Protein AF-A0A6N7L0U2-F1 (afdb_monomer)

Sequence (198 aa):
MSQTRFGVTSRALKFAALGGLLSTTFEAVHGLADQWCQLSRDAVLKGLHGTTRVRLDGTVATEADIADPHVRTVKAGTLGWLCAARHGLTYSGVQLTAGVAVTRALGYRLPARAWLAGTAITLVTHTVIDRRRPLTAVARCLGKGGYLETATVVRTPGEAPDHGGPGTALFELDQAAHRALGVLAAVVTAVVARRGDR

Organism: NCBI:txid212423

Secondary st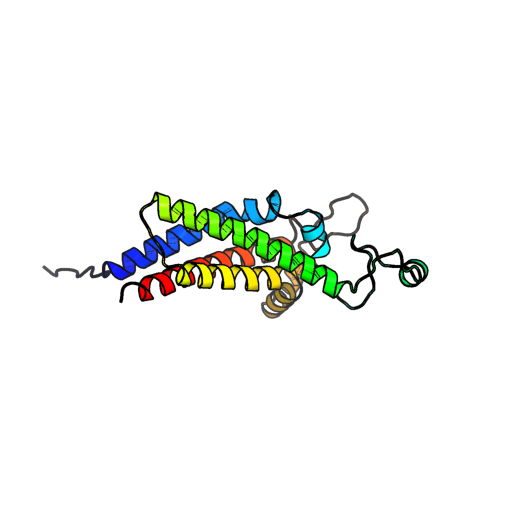ructure (DSSP, 8-state):
---------HHHHHHHHHHHHHHHHHHHHHHIIIIISS-HHHHHHTT--SS-EEETTSPBPPHHHHH-TTS-EEEHHHHHHHHHHHHHHHHHHHHHHHHHHHHHHTT----HHHHHHHHHHHHHHHHHHTTSHHHHHHHHHTT-HHHHHHS-B--STTSPPBSSSTTSHHHHHHHHHHHHHHHHHHHHHHHHHHTT--

Structure (mmCIF, N/CA/C/O backbone):
data_AF-A0A6N7L0U2-F1
#
_entry.id   AF-A0A6N7L0U2-F1
#
loop_
_atom_site.group_PDB
_atom_site.id
_atom_site.type_symbol
_atom_site.label_atom_id
_atom_site.label_alt_id
_atom_site.label_comp_id
_atom_site.label_asym_id
_atom_site.label_entity_id
_atom_site.label_seq_id
_atom_site.pdbx_PDB_ins_code
_atom_site.Cartn_x
_atom_site.Cartn_y
_atom_site.Cartn_z
_atom_site.occupancy
_atom_site.B_iso_or_equiv
_atom_site.auth_seq_id
_atom_site.auth_comp_id
_atom_site.auth_asym_id
_atom_site.auth_atom_id
_atom_site.pdbx_PDB_model_num
ATOM 1 N N . MET A 1 1 ? -51.053 0.659 17.441 1.00 40.34 1 MET A N 1
ATOM 2 C CA . MET A 1 1 ? -49.882 1.440 16.982 1.00 40.34 1 MET A CA 1
ATOM 3 C C . MET A 1 1 ? -48.639 0.602 17.220 1.00 40.34 1 MET A C 1
ATOM 5 O O . MET A 1 1 ? -48.310 0.319 18.364 1.00 40.34 1 MET A O 1
ATOM 9 N N . SER A 1 2 ? -48.051 0.095 16.137 1.00 42.09 2 SER A N 1
ATOM 10 C CA . SER A 1 2 ? -46.903 -0.815 16.155 1.00 42.09 2 SER A CA 1
ATOM 11 C C . SER A 1 2 ? -45.649 -0.048 16.575 1.00 42.09 2 SER A C 1
ATOM 13 O O . SER A 1 2 ? -45.252 0.894 15.895 1.00 42.09 2 SER A O 1
ATOM 15 N N . GLN A 1 3 ? -45.050 -0.411 17.712 1.00 43.66 3 GLN A N 1
ATOM 16 C CA . GLN A 1 3 ? -43.725 0.078 18.078 1.00 43.66 3 GLN A CA 1
ATOM 17 C C . GLN A 1 3 ? -42.694 -0.607 17.179 1.00 43.66 3 GLN A C 1
ATOM 19 O O . GLN A 1 3 ? -42.314 -1.758 17.400 1.00 43.66 3 GLN A O 1
ATOM 24 N N . THR A 1 4 ? -42.237 0.106 16.156 1.00 46.25 4 THR A N 1
ATOM 25 C CA . THR A 1 4 ? -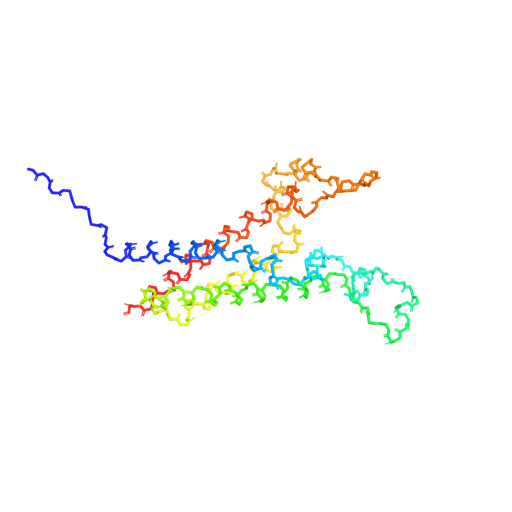41.117 -0.307 15.316 1.00 46.25 4 THR A CA 1
ATOM 26 C C . THR A 1 4 ? -39.861 -0.368 16.188 1.00 46.25 4 THR A C 1
ATOM 28 O O . THR A 1 4 ? -39.253 0.653 16.505 1.00 46.25 4 THR A O 1
ATOM 31 N N . ARG A 1 5 ? -39.479 -1.572 16.627 1.00 52.94 5 ARG A N 1
ATOM 32 C CA . ARG A 1 5 ? -38.210 -1.826 17.318 1.00 52.94 5 ARG A CA 1
ATOM 33 C C . ARG A 1 5 ? -37.050 -1.555 16.354 1.00 52.94 5 ARG A C 1
ATOM 35 O O . ARG A 1 5 ? -36.535 -2.479 15.732 1.00 52.94 5 ARG A O 1
ATOM 42 N N . PHE A 1 6 ? -36.577 -0.312 16.283 1.00 48.84 6 PHE A N 1
ATOM 43 C CA . PHE A 1 6 ? -35.233 0.004 15.788 1.00 48.84 6 PHE A CA 1
ATOM 44 C C . PHE A 1 6 ? -34.195 -0.412 16.838 1.00 48.84 6 PHE A C 1
ATOM 46 O O . PHE A 1 6 ? -33.482 0.393 17.427 1.00 48.84 6 PHE A O 1
ATOM 53 N N . GLY A 1 7 ? -34.129 -1.715 17.103 1.00 49.25 7 GLY A N 1
ATOM 54 C CA . GLY A 1 7 ? -33.123 -2.333 17.954 1.00 49.25 7 GLY A CA 1
ATOM 55 C C . GLY A 1 7 ? -31.809 -2.517 17.205 1.00 49.25 7 GLY A C 1
ATOM 56 O O . GLY A 1 7 ? -31.287 -3.629 17.162 1.00 49.25 7 GLY A O 1
ATOM 57 N N . VAL A 1 8 ? -31.250 -1.455 16.614 1.00 54.66 8 VAL A N 1
ATOM 58 C CA . VAL A 1 8 ? -29.820 -1.481 16.297 1.00 54.66 8 VAL A CA 1
ATOM 59 C C . VAL A 1 8 ? -29.116 -1.465 17.646 1.00 54.66 8 VAL A C 1
ATOM 61 O O . VAL A 1 8 ? -29.033 -0.437 18.313 1.00 54.66 8 VAL A O 1
ATOM 64 N N . THR A 1 9 ? -28.694 -2.642 18.108 1.00 67.38 9 THR A N 1
ATOM 65 C CA . THR A 1 9 ? -27.986 -2.778 19.385 1.00 67.38 9 THR A CA 1
ATOM 66 C C . THR A 1 9 ? -26.851 -1.753 19.440 1.00 67.38 9 THR A C 1
ATOM 68 O O . THR A 1 9 ? -26.098 -1.605 18.476 1.00 67.38 9 THR A O 1
ATOM 71 N N . SER A 1 10 ? -26.700 -1.045 20.563 1.00 76.69 10 SER A N 1
ATOM 72 C CA . SER A 1 10 ? -25.664 -0.012 20.760 1.00 76.69 10 SER A CA 1
ATOM 73 C C . SER A 1 10 ? -24.256 -0.469 20.339 1.00 76.69 10 SER A C 1
ATOM 75 O O . SER A 1 10 ? -23.419 0.333 19.938 1.00 76.69 10 SER A O 1
ATOM 77 N N . ARG A 1 11 ? -24.003 -1.783 20.366 1.00 78.06 11 ARG A N 1
ATOM 78 C CA . ARG A 1 11 ? -22.774 -2.437 19.904 1.00 78.06 11 ARG A CA 1
ATOM 79 C C . ARG A 1 11 ? -22.565 -2.383 18.386 1.00 78.06 11 ARG A C 1
ATOM 81 O O . ARG A 1 11 ? -21.425 -2.229 17.958 1.00 78.06 11 ARG A O 1
ATOM 88 N N . ALA A 1 12 ? -23.614 -2.541 17.581 1.00 83.31 12 ALA A N 1
ATOM 89 C CA . ALA A 1 12 ? -23.523 -2.444 16.123 1.00 83.31 12 ALA A CA 1
ATOM 90 C C . ALA A 1 12 ? -23.265 -0.996 15.681 1.00 83.31 12 ALA A C 1
ATOM 92 O O . ALA A 1 12 ? -22.408 -0.770 14.832 1.00 83.31 12 ALA A O 1
ATOM 93 N N . LEU A 1 13 ? -23.910 -0.021 16.334 1.00 85.62 13 LEU A N 1
ATOM 94 C CA . LEU A 1 13 ? -23.639 1.405 16.108 1.00 85.62 13 LEU A CA 1
ATOM 95 C C . LEU A 1 13 ? -22.199 1.776 16.476 1.00 85.62 13 LEU A C 1
ATOM 97 O O . LEU A 1 13 ? -21.502 2.373 15.664 1.00 85.62 13 LEU A O 1
ATOM 101 N N . LYS A 1 14 ? -21.713 1.361 17.655 1.00 84.38 14 LYS A N 1
ATOM 102 C CA . LYS A 1 14 ? -20.315 1.588 18.070 1.00 84.38 14 LYS A CA 1
ATOM 103 C C . LYS A 1 14 ? -19.310 0.977 17.091 1.00 84.38 14 LYS A C 1
ATOM 105 O O . LYS A 1 14 ? -18.288 1.587 16.800 1.00 84.38 14 LYS A O 1
ATOM 110 N N . PHE A 1 15 ? -19.605 -0.215 16.570 1.00 88.25 15 PHE A N 1
ATOM 111 C CA . PHE A 1 15 ? -18.780 -0.860 15.552 1.00 88.25 15 PHE A CA 1
ATOM 112 C C . PHE A 1 15 ? -18.739 -0.067 14.248 1.00 88.25 15 PHE A C 1
ATOM 114 O O . PHE A 1 15 ? -17.653 0.205 13.750 1.00 88.25 15 PHE A O 1
ATOM 121 N N . ALA A 1 16 ? -19.906 0.298 13.714 1.00 91.38 16 ALA A N 1
ATOM 122 C CA . ALA A 1 16 ? -20.002 1.052 12.473 1.00 91.38 16 ALA A CA 1
ATOM 123 C C . ALA A 1 16 ? -19.321 2.423 12.603 1.00 91.38 16 ALA A C 1
ATOM 125 O O . ALA A 1 16 ? -18.575 2.815 11.713 1.00 91.38 16 ALA A O 1
ATOM 126 N N . ALA A 1 17 ? -19.499 3.104 13.740 1.00 92.88 17 ALA A N 1
ATOM 127 C CA . ALA A 1 17 ? -18.847 4.378 14.025 1.00 92.88 17 ALA A CA 1
ATOM 128 C C . ALA A 1 17 ? -17.318 4.245 14.071 1.00 92.88 17 ALA A C 1
ATOM 130 O O . ALA A 1 17 ? -16.620 5.007 13.409 1.00 92.88 17 ALA A O 1
ATOM 131 N N . LEU A 1 18 ? -16.787 3.256 14.798 1.00 94.88 18 LEU A N 1
ATOM 132 C CA . LEU A 1 18 ? -15.343 3.025 14.878 1.00 94.88 18 LEU A CA 1
ATOM 133 C C . LEU A 1 18 ? -14.750 2.591 13.529 1.00 94.88 18 LEU A C 1
ATOM 135 O O . LEU A 1 18 ? -13.714 3.104 13.120 1.00 94.88 18 LEU A O 1
ATOM 139 N N . GLY A 1 19 ? -15.398 1.649 12.841 1.00 96.31 19 GLY A N 1
ATOM 140 C CA . GLY A 1 19 ? -14.958 1.172 11.531 1.00 96.31 19 GLY A CA 1
ATOM 141 C C . GLY A 1 19 ? -14.981 2.282 10.481 1.00 96.31 19 GLY A C 1
ATOM 142 O O . GLY A 1 19 ? -14.017 2.427 9.732 1.00 96.31 19 GLY A O 1
ATOM 143 N N . GLY A 1 20 ? -16.033 3.106 10.475 1.00 97.19 20 GLY A N 1
ATOM 144 C CA . GLY A 1 20 ? -16.140 4.284 9.616 1.00 97.19 20 GLY A CA 1
ATOM 145 C C . GLY A 1 20 ? -15.065 5.324 9.929 1.00 97.19 20 GLY A C 1
ATOM 146 O O . GLY A 1 20 ? -14.360 5.754 9.024 1.00 97.19 20 GLY A O 1
ATOM 147 N N . LEU A 1 21 ? -14.863 5.654 11.209 1.00 97.62 21 LEU A N 1
ATOM 148 C CA . LEU A 1 21 ? -13.819 6.584 11.651 1.00 97.62 21 LEU A CA 1
ATOM 149 C C . LEU A 1 21 ? -12.424 6.149 11.184 1.00 97.62 21 LEU A C 1
ATOM 151 O O . LEU A 1 21 ? -11.675 6.954 10.630 1.00 97.62 21 LEU A O 1
ATOM 155 N N . LEU A 1 22 ? -12.077 4.879 11.408 1.00 98.25 22 LEU A N 1
ATOM 156 C CA . LEU A 1 22 ? -10.791 4.325 10.992 1.00 98.25 22 LEU A CA 1
ATOM 157 C C . LEU A 1 22 ? -10.655 4.320 9.466 1.00 98.25 22 LEU A C 1
ATOM 159 O O . LEU A 1 22 ? -9.625 4.752 8.963 1.00 98.25 22 LEU A O 1
ATOM 163 N N . SER A 1 23 ? -11.697 3.911 8.735 1.00 98.19 23 SER A N 1
ATOM 164 C CA . SER A 1 23 ? -11.675 3.879 7.264 1.00 98.19 23 SER A CA 1
ATOM 165 C C . SER A 1 23 ? -11.445 5.273 6.679 1.00 98.19 23 SER A C 1
ATOM 167 O O . SER A 1 23 ? -10.558 5.448 5.850 1.00 98.19 23 SER A O 1
ATOM 169 N N . THR A 1 24 ? -12.176 6.282 7.165 1.00 98.19 24 THR A N 1
ATOM 170 C CA . THR A 1 24 ? -12.005 7.676 6.731 1.00 98.19 24 THR A CA 1
ATOM 171 C C . THR A 1 24 ? -10.621 8.210 7.085 1.00 98.19 24 THR A C 1
ATOM 173 O O . THR A 1 24 ? -10.001 8.894 6.275 1.00 98.19 24 THR A O 1
ATOM 176 N N . THR A 1 25 ? -10.107 7.882 8.275 1.00 98.31 25 THR A N 1
ATOM 177 C CA . THR A 1 25 ? -8.755 8.291 8.684 1.00 98.31 25 THR A CA 1
ATOM 178 C C . THR A 1 25 ? -7.704 7.688 7.755 1.00 98.31 25 THR A C 1
ATOM 180 O O . THR A 1 25 ? -6.804 8.395 7.313 1.00 98.31 25 THR A O 1
ATOM 183 N N . PHE A 1 26 ? -7.820 6.396 7.442 1.00 98.00 26 PHE A N 1
ATOM 184 C CA . PHE A 1 26 ? -6.859 5.679 6.606 1.00 98.00 26 PHE A CA 1
ATOM 185 C C . PHE A 1 26 ? -6.888 6.167 5.156 1.00 98.00 26 PHE A C 1
ATOM 187 O O . PHE A 1 26 ? -5.823 6.368 4.580 1.00 98.00 26 PHE A O 1
ATOM 194 N N . GLU A 1 27 ? -8.074 6.438 4.605 1.00 96.75 27 GLU A N 1
ATOM 195 C CA . GLU A 1 27 ? -8.227 7.076 3.291 1.00 96.75 27 GLU A CA 1
ATOM 196 C C . GLU A 1 27 ? -7.561 8.459 3.266 1.00 96.75 27 GLU A C 1
ATOM 198 O O . GLU A 1 27 ? -6.770 8.758 2.373 1.00 96.75 27 GLU A O 1
ATOM 203 N N . ALA A 1 28 ? -7.824 9.295 4.275 1.00 97.25 28 ALA A N 1
ATOM 204 C CA . ALA A 1 28 ? -7.315 10.664 4.321 1.00 97.25 28 ALA A CA 1
ATOM 205 C C . ALA A 1 28 ? -5.780 10.736 4.388 1.00 97.25 28 ALA A C 1
ATOM 207 O O . ALA A 1 28 ? -5.179 11.635 3.801 1.00 97.25 28 ALA A O 1
ATOM 208 N N . VAL A 1 29 ? -5.132 9.792 5.081 1.00 97.69 29 VAL A N 1
ATOM 209 C CA . VAL A 1 29 ? -3.661 9.754 5.184 1.00 97.69 29 VAL A CA 1
ATOM 210 C C . VAL A 1 29 ? -2.988 8.939 4.085 1.00 97.69 29 VAL A C 1
ATOM 212 O O . VAL A 1 29 ? -1.761 8.947 4.005 1.00 97.69 29 VAL A O 1
ATOM 215 N N . HIS A 1 30 ? -3.754 8.267 3.222 1.00 96.62 30 HIS A N 1
ATOM 216 C CA . HIS A 1 30 ? -3.216 7.420 2.160 1.00 96.62 30 HIS A CA 1
ATOM 217 C C . HIS A 1 30 ? -2.251 8.193 1.255 1.00 96.62 30 HIS A C 1
ATOM 219 O O . HIS A 1 30 ? -1.105 7.789 1.081 1.00 96.62 30 HIS A O 1
ATOM 225 N N . GLY A 1 31 ? -2.686 9.337 0.715 1.00 93.94 31 GLY A N 1
ATOM 226 C CA . GLY A 1 31 ? -1.852 10.165 -0.164 1.00 93.94 31 GLY A CA 1
ATOM 227 C C . GLY A 1 31 ? -0.601 10.707 0.533 1.00 93.94 31 GLY A C 1
ATOM 228 O O . GLY A 1 31 ? 0.471 10.737 -0.063 1.00 93.94 31 GLY A O 1
ATOM 229 N N . LEU A 1 32 ? -0.705 11.070 1.816 1.00 95.69 32 LEU A N 1
ATOM 230 C CA . LEU A 1 32 ? 0.447 11.491 2.618 1.00 95.69 32 LEU A CA 1
ATOM 231 C C . LEU A 1 32 ? 1.473 10.352 2.740 1.00 95.69 32 LEU A C 1
ATOM 233 O O . LEU A 1 32 ? 2.660 10.550 2.489 1.00 95.69 32 LEU A O 1
ATOM 237 N N . ALA A 1 33 ? 1.020 9.149 3.084 1.00 95.31 33 ALA A N 1
ATOM 238 C CA . ALA A 1 33 ? 1.894 7.997 3.256 1.00 95.31 33 ALA A CA 1
ATOM 239 C C . ALA A 1 33 ? 2.561 7.560 1.936 1.00 95.31 33 ALA A C 1
ATOM 241 O O . ALA A 1 33 ? 3.777 7.356 1.904 1.00 95.31 33 ALA A O 1
ATOM 242 N N . ASP A 1 34 ? 1.784 7.471 0.853 1.00 92.88 34 ASP A N 1
ATOM 243 C CA . ASP A 1 34 ? 2.244 6.995 -0.458 1.00 92.88 34 ASP A CA 1
ATOM 244 C C . ASP A 1 34 ? 3.102 8.001 -1.217 1.00 92.88 34 ASP A C 1
ATOM 246 O O . ASP A 1 34 ? 4.017 7.609 -1.933 1.00 92.88 34 ASP A O 1
ATOM 250 N N . GLN A 1 35 ? 2.810 9.295 -1.102 1.00 91.69 35 GLN A N 1
ATOM 251 C CA . GLN A 1 35 ? 3.416 10.293 -1.989 1.00 91.69 35 GLN A CA 1
ATOM 252 C C . GLN A 1 35 ? 4.438 11.170 -1.272 1.00 91.69 35 GLN A C 1
ATOM 254 O O . GLN A 1 35 ? 5.429 11.560 -1.880 1.00 91.69 35 GLN A O 1
ATOM 259 N N . TRP A 1 36 ? 4.227 11.461 0.014 1.00 95.25 36 TRP A N 1
ATOM 260 C CA . TRP A 1 36 ? 5.112 12.346 0.776 1.00 95.25 36 TRP A CA 1
ATOM 261 C C . TRP A 1 36 ? 6.106 11.581 1.643 1.00 95.25 36 TRP A C 1
ATOM 263 O O . TRP A 1 36 ? 7.281 11.933 1.693 1.00 95.25 36 TRP A O 1
ATOM 273 N N . CYS A 1 37 ? 5.649 10.542 2.343 1.00 96.88 37 CYS A N 1
ATOM 274 C CA . CYS A 1 37 ? 6.514 9.769 3.236 1.00 96.88 37 CYS A CA 1
ATOM 275 C C . CYS A 1 37 ? 7.298 8.671 2.506 1.00 96.88 37 CYS A C 1
ATOM 277 O O . CYS A 1 37 ? 8.296 8.173 3.031 1.00 96.88 37 CYS A O 1
ATOM 279 N N . GLN A 1 38 ? 6.863 8.277 1.309 1.00 95.88 38 GLN A N 1
ATOM 280 C CA . GLN A 1 38 ? 7.585 7.316 0.492 1.00 95.88 38 GLN A CA 1
ATOM 281 C C . GLN A 1 38 ? 8.873 7.923 -0.071 1.00 95.88 38 GLN A C 1
ATOM 283 O O . GLN A 1 38 ? 8.882 8.993 -0.670 1.00 95.88 38 GLN A O 1
ATOM 288 N N . LEU A 1 39 ? 9.975 7.182 0.040 1.00 95.81 39 LEU A N 1
ATOM 289 C CA . LEU A 1 39 ? 11.224 7.561 -0.610 1.00 95.81 39 LEU A CA 1
ATOM 290 C C . LEU A 1 39 ? 11.137 7.328 -2.122 1.00 95.81 39 LEU A C 1
ATOM 292 O O . LEU A 1 39 ? 10.750 6.241 -2.558 1.00 95.81 39 LEU A O 1
ATOM 296 N N . SER A 1 40 ? 11.604 8.291 -2.922 1.00 94.62 40 SER A N 1
ATOM 297 C CA . SER A 1 40 ? 11.559 8.224 -4.393 1.00 94.62 40 SER A CA 1
ATOM 298 C C . SER A 1 40 ? 12.200 6.948 -4.943 1.00 94.62 40 SER A C 1
ATOM 300 O O . SER A 1 40 ? 11.663 6.306 -5.842 1.00 94.62 40 SER A O 1
ATOM 302 N N . ARG A 1 41 ? 13.312 6.513 -4.335 1.00 95.25 41 ARG A N 1
ATOM 303 C CA . ARG A 1 41 ? 13.969 5.244 -4.674 1.00 95.25 41 ARG A CA 1
ATOM 304 C C . ARG A 1 41 ? 13.042 4.040 -4.493 1.00 95.25 41 ARG A C 1
ATOM 306 O O . ARG A 1 41 ? 13.039 3.158 -5.342 1.00 95.25 41 ARG A O 1
ATOM 313 N N . ASP A 1 42 ? 12.252 3.981 -3.422 1.00 96.38 42 ASP A N 1
ATOM 314 C CA . ASP A 1 42 ? 11.321 2.861 -3.244 1.00 96.38 42 ASP A CA 1
ATOM 315 C C . ASP A 1 42 ? 10.200 2.911 -4.269 1.00 96.38 42 ASP A C 1
ATOM 317 O O . ASP A 1 42 ? 9.828 1.869 -4.795 1.00 96.38 42 ASP A O 1
ATOM 321 N N . ALA A 1 43 ? 9.688 4.102 -4.586 1.00 93.94 43 AL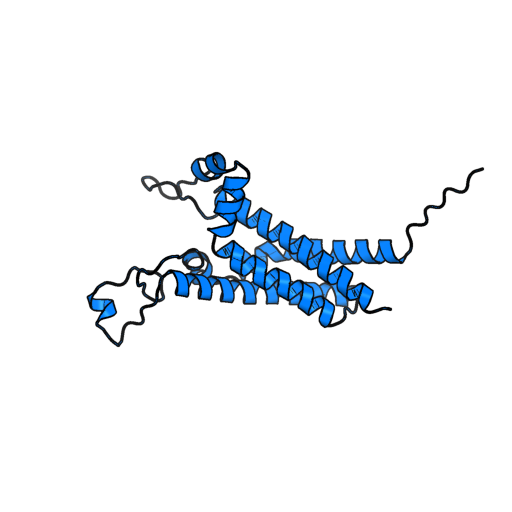A A N 1
ATOM 322 C CA . ALA A 1 43 ? 8.610 4.265 -5.561 1.00 93.94 43 ALA A CA 1
ATOM 323 C C . ALA A 1 43 ? 8.993 3.709 -6.939 1.00 93.94 43 ALA A C 1
ATOM 325 O O . ALA A 1 43 ? 8.194 3.014 -7.576 1.00 93.94 43 ALA A O 1
ATOM 326 N N . VAL A 1 44 ? 10.237 3.957 -7.355 1.00 92.75 44 VAL A N 1
ATOM 327 C CA . VAL A 1 44 ? 10.784 3.467 -8.624 1.00 92.75 44 VAL A CA 1
ATOM 328 C C . VAL A 1 44 ? 11.115 1.973 -8.549 1.00 92.75 44 VAL A C 1
ATOM 330 O O . VAL A 1 44 ? 10.747 1.208 -9.439 1.00 92.75 44 VAL A O 1
ATOM 333 N N . LEU A 1 45 ? 11.779 1.525 -7.478 1.00 96.12 45 LEU A N 1
ATOM 334 C CA . LEU A 1 45 ? 12.393 0.194 -7.437 1.00 96.12 45 LEU A CA 1
ATOM 335 C C . LEU A 1 45 ? 11.494 -0.909 -6.876 1.00 96.12 45 LEU A C 1
ATOM 337 O O . LEU A 1 45 ? 11.731 -2.082 -7.172 1.00 96.12 45 LEU A O 1
ATOM 341 N N . LYS A 1 46 ? 10.432 -0.580 -6.125 1.00 95.38 46 LYS A N 1
ATOM 342 C CA . LYS A 1 46 ? 9.504 -1.571 -5.544 1.00 95.38 46 LYS A CA 1
ATOM 343 C C . LYS A 1 46 ? 8.790 -2.432 -6.581 1.00 95.38 46 LYS A C 1
ATOM 345 O O . LYS A 1 46 ? 8.233 -3.459 -6.219 1.00 95.38 46 LYS A O 1
ATOM 350 N N . GLY A 1 47 ? 8.837 -2.060 -7.863 1.00 94.31 47 GLY A N 1
ATOM 351 C CA . GLY A 1 47 ? 8.318 -2.846 -8.983 1.00 94.31 47 GLY A CA 1
ATOM 352 C C . GLY A 1 47 ? 9.326 -3.798 -9.640 1.00 94.31 47 GLY A C 1
ATOM 353 O O . GLY A 1 47 ? 8.926 -4.547 -10.522 1.00 94.31 47 GLY A O 1
ATOM 354 N N . LEU A 1 48 ? 10.609 -3.804 -9.252 1.00 95.75 48 LEU A N 1
ATOM 355 C CA . LEU A 1 48 ? 11.638 -4.635 -9.899 1.00 95.75 48 LEU A CA 1
ATOM 356 C C . LEU A 1 48 ? 11.442 -6.130 -9.640 1.00 95.75 48 LEU A C 1
ATOM 358 O O . LEU A 1 48 ? 11.117 -6.529 -8.525 1.00 95.75 48 LEU A O 1
ATOM 362 N N . HIS A 1 49 ? 11.702 -6.980 -10.634 1.00 95.31 49 HIS A N 1
ATOM 363 C CA . HIS A 1 49 ? 11.533 -8.437 -10.547 1.00 95.31 49 HIS A CA 1
ATOM 364 C C . HIS A 1 49 ? 12.651 -9.198 -11.245 1.00 95.31 49 HIS A C 1
ATOM 366 O O . HIS A 1 49 ? 13.366 -8.650 -12.074 1.00 95.31 49 HIS A O 1
ATOM 372 N N . GLY A 1 50 ? 12.736 -10.498 -10.963 1.00 95.56 50 GLY A N 1
ATOM 373 C CA . GLY A 1 50 ? 13.647 -11.407 -11.651 1.00 95.56 50 GLY A CA 1
ATOM 374 C C . GLY A 1 50 ? 15.008 -11.540 -10.975 1.00 95.56 50 GLY A C 1
ATOM 375 O O . GLY A 1 50 ? 15.233 -11.068 -9.856 1.00 95.56 50 GLY A O 1
ATOM 376 N N . THR A 1 51 ? 15.895 -12.258 -11.654 1.00 97.06 51 THR A N 1
ATOM 377 C CA . THR A 1 51 ? 17.206 -12.675 -11.143 1.00 97.06 51 THR A CA 1
ATOM 378 C C . THR A 1 51 ? 18.362 -11.836 -11.673 1.00 97.06 51 THR A C 1
ATOM 380 O O . THR A 1 51 ? 19.471 -11.988 -11.161 1.00 97.06 51 THR A O 1
ATOM 383 N N . THR A 1 52 ? 18.112 -10.942 -12.637 1.00 97.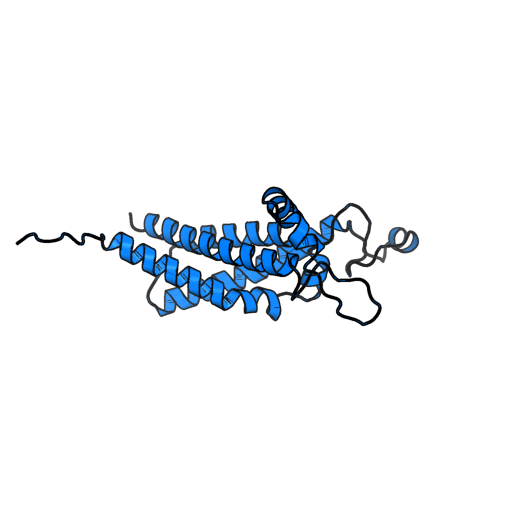12 52 THR A N 1
ATOM 384 C CA . THR A 1 52 ? 19.106 -10.007 -13.176 1.00 97.12 52 THR A CA 1
ATOM 385 C C . THR A 1 52 ? 19.762 -9.225 -12.048 1.00 97.12 52 THR A C 1
ATOM 387 O O . THR A 1 52 ? 19.081 -8.768 -11.122 1.00 97.12 52 THR A O 1
ATOM 390 N N . ARG A 1 53 ? 21.089 -9.097 -12.104 1.00 97.69 53 ARG A N 1
ATOM 391 C CA . ARG A 1 53 ? 21.831 -8.297 -11.135 1.00 97.69 53 ARG A CA 1
ATOM 392 C C . ARG A 1 53 ? 21.663 -6.820 -11.453 1.00 97.69 53 ARG A C 1
ATOM 394 O O . ARG A 1 53 ? 21.788 -6.402 -12.599 1.00 97.69 53 ARG A O 1
ATOM 401 N N . VAL A 1 54 ? 21.378 -6.051 -10.417 1.00 97.75 54 VAL A N 1
ATOM 402 C CA . VAL A 1 54 ? 21.266 -4.598 -10.463 1.00 97.75 54 VAL A CA 1
ATOM 403 C C . VAL A 1 54 ? 22.121 -3.993 -9.362 1.00 97.75 54 VAL A C 1
ATOM 405 O O . VAL A 1 54 ? 22.334 -4.615 -8.312 1.00 97.75 54 VAL A O 1
ATOM 408 N N . ARG A 1 55 ? 22.596 -2.773 -9.582 1.00 96.38 55 ARG A N 1
ATOM 409 C CA . ARG A 1 55 ? 23.164 -1.939 -8.523 1.00 96.38 55 ARG A CA 1
ATOM 410 C C . ARG A 1 55 ? 22.041 -1.475 -7.592 1.00 96.38 55 ARG A C 1
ATOM 412 O O . ARG A 1 55 ? 20.852 -1.667 -7.852 1.00 96.38 55 ARG A O 1
ATOM 419 N N . LEU A 1 56 ? 22.402 -0.875 -6.461 1.00 94.56 56 LEU A N 1
ATOM 420 C CA . LEU A 1 56 ? 21.419 -0.453 -5.457 1.00 94.56 56 LEU A CA 1
ATOM 421 C C . LEU A 1 56 ? 20.457 0.642 -5.949 1.00 94.56 56 LEU A C 1
ATOM 423 O O . LEU A 1 56 ? 19.366 0.772 -5.392 1.00 94.56 56 LEU A O 1
ATOM 427 N N . ASP A 1 57 ? 20.830 1.400 -6.974 1.00 94.50 57 ASP A N 1
ATOM 428 C CA . ASP A 1 57 ? 19.976 2.386 -7.643 1.00 94.50 57 ASP A CA 1
ATOM 429 C C . ASP A 1 57 ? 19.002 1.767 -8.666 1.00 94.50 57 ASP A C 1
ATOM 431 O O . ASP A 1 57 ? 18.145 2.476 -9.182 1.00 94.50 57 ASP A O 1
ATOM 435 N N . GLY A 1 58 ? 19.089 0.455 -8.919 1.00 94.69 58 GLY A N 1
ATOM 436 C CA . GLY A 1 58 ? 18.248 -0.268 -9.873 1.00 94.69 58 GLY A CA 1
ATOM 437 C C . GLY A 1 58 ? 18.817 -0.391 -11.284 1.00 94.69 58 GLY A C 1
ATOM 438 O O . GLY A 1 58 ? 18.213 -1.088 -12.098 1.00 94.69 58 GLY A O 1
ATOM 439 N N . THR A 1 59 ? 19.962 0.228 -11.578 1.00 96.19 59 THR A N 1
ATOM 440 C CA . THR A 1 59 ? 20.634 0.080 -12.876 1.00 96.19 59 THR A CA 1
ATOM 441 C C . THR A 1 59 ? 21.121 -1.355 -13.071 1.00 96.19 59 THR A C 1
ATOM 443 O O . THR A 1 59 ? 21.565 -2.005 -12.121 1.00 96.19 59 THR A O 1
ATOM 446 N N . VAL A 1 60 ? 21.008 -1.884 -14.294 1.00 97.06 60 VAL A N 1
ATOM 447 C CA . VAL A 1 60 ? 21.486 -3.237 -14.619 1.00 97.06 60 VAL A CA 1
ATOM 448 C C . VAL A 1 60 ? 22.999 -3.284 -14.435 1.00 97.06 60 VAL A C 1
ATOM 450 O O . VAL A 1 60 ? 23.714 -2.455 -14.987 1.00 97.06 60 VAL A O 1
ATOM 453 N N . ALA A 1 61 ? 23.471 -4.241 -13.637 1.00 96.00 61 ALA A N 1
ATOM 454 C CA . ALA A 1 61 ? 24.892 -4.413 -13.379 1.00 96.00 61 ALA A CA 1
ATOM 455 C C . ALA A 1 61 ? 25.574 -5.063 -14.589 1.00 96.00 61 ALA A C 1
ATOM 457 O O . ALA A 1 61 ? 25.080 -6.059 -15.124 1.00 96.00 61 ALA A O 1
ATOM 458 N N . THR A 1 62 ? 26.716 -4.515 -14.987 1.00 96.62 62 THR A N 1
ATOM 459 C CA . THR A 1 62 ? 27.597 -5.100 -16.001 1.00 96.62 62 THR A CA 1
ATOM 460 C C . THR A 1 62 ? 28.414 -6.259 -15.421 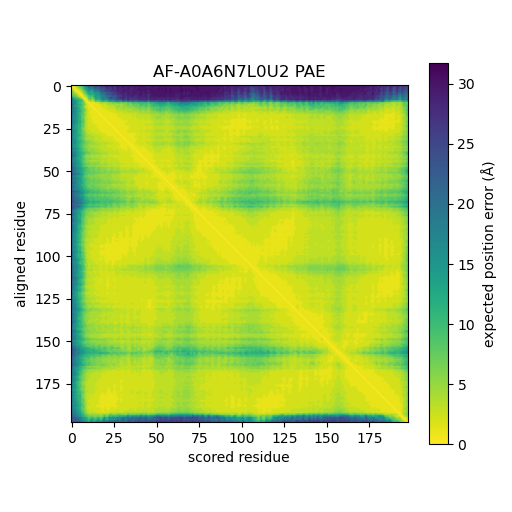1.00 96.62 62 THR A C 1
ATOM 462 O O . THR A 1 62 ? 28.457 -6.467 -14.208 1.00 96.62 62 THR A O 1
ATOM 465 N N . GLU A 1 63 ? 29.104 -7.019 -16.273 1.00 95.25 63 GLU A N 1
ATOM 466 C CA . GLU A 1 63 ? 30.035 -8.057 -15.806 1.00 95.25 63 GLU A CA 1
ATOM 467 C C . GLU A 1 63 ? 31.173 -7.471 -14.957 1.00 95.25 63 GLU A C 1
ATOM 469 O O . GLU A 1 63 ? 31.549 -8.064 -13.946 1.00 95.25 63 GLU A O 1
ATOM 474 N N . ALA A 1 64 ? 31.652 -6.271 -15.304 1.00 95.12 64 ALA A N 1
ATOM 475 C CA . ALA A 1 64 ? 32.651 -5.549 -14.523 1.00 95.12 64 ALA A CA 1
ATOM 476 C C . ALA A 1 64 ? 32.119 -5.166 -13.130 1.00 95.12 64 ALA A C 1
ATOM 478 O O . ALA A 1 64 ? 32.789 -5.427 -12.134 1.00 95.12 64 ALA A O 1
ATOM 479 N N . ASP A 1 65 ? 30.886 -4.650 -13.039 1.00 95.06 65 ASP A N 1
ATOM 480 C CA . ASP A 1 65 ? 30.238 -4.340 -11.750 1.00 95.06 65 ASP A CA 1
ATOM 481 C C . ASP A 1 65 ? 30.063 -5.583 -10.867 1.00 95.06 65 ASP A C 1
ATOM 483 O O . ASP A 1 65 ? 30.013 -5.493 -9.644 1.00 95.06 65 ASP A O 1
ATOM 487 N N . ILE A 1 66 ? 29.887 -6.753 -11.485 1.00 92.69 66 ILE A N 1
ATOM 488 C CA . ILE A 1 66 ? 29.721 -8.021 -10.773 1.00 92.69 66 ILE A CA 1
ATOM 489 C C . ILE A 1 66 ? 31.064 -8.545 -10.253 1.00 92.69 66 ILE A C 1
ATOM 491 O O . ILE A 1 66 ? 31.090 -9.170 -9.191 1.00 92.69 66 ILE A O 1
ATOM 495 N N . ALA A 1 67 ? 32.142 -8.327 -11.007 1.00 94.00 67 ALA A N 1
ATOM 496 C CA . ALA A 1 67 ? 33.489 -8.750 -10.648 1.00 94.00 67 ALA A CA 1
ATOM 497 C C . ALA A 1 67 ? 34.153 -7.825 -9.613 1.00 94.00 67 ALA A C 1
ATOM 499 O O . ALA A 1 67 ? 35.034 -8.276 -8.883 1.00 94.00 67 ALA A O 1
ATOM 500 N N . ASP A 1 68 ? 33.734 -6.559 -9.530 1.00 94.56 68 ASP A N 1
ATOM 501 C CA . ASP A 1 68 ? 34.277 -5.585 -8.582 1.00 94.56 68 ASP A CA 1
ATOM 502 C C . ASP A 1 68 ? 33.712 -5.792 -7.155 1.00 94.56 68 ASP A C 1
ATOM 504 O O . ASP A 1 68 ? 32.520 -5.559 -6.918 1.00 94.56 68 ASP A O 1
ATOM 508 N N . PRO A 1 69 ? 34.540 -6.174 -6.159 1.00 92.06 69 PRO A N 1
ATOM 509 C CA . PRO A 1 69 ? 34.085 -6.376 -4.781 1.00 92.06 69 PRO A CA 1
ATOM 510 C C . PRO A 1 69 ? 33.617 -5.085 -4.088 1.00 92.06 69 PRO A C 1
ATOM 512 O O . PRO A 1 69 ? 32.940 -5.154 -3.059 1.00 92.06 69 PRO A O 1
ATOM 515 N N . HIS A 1 70 ? 33.954 -3.910 -4.623 1.00 94.62 70 HIS A N 1
ATOM 516 C CA . HIS A 1 70 ? 33.533 -2.616 -4.091 1.00 94.62 70 HIS A CA 1
ATOM 517 C C . HIS A 1 70 ? 32.165 -2.169 -4.624 1.00 94.62 70 HIS A C 1
ATOM 519 O O . HIS A 1 70 ? 31.546 -1.266 -4.049 1.00 94.62 70 HIS A O 1
ATOM 525 N N . VAL A 1 71 ? 31.639 -2.818 -5.669 1.00 94.19 71 VAL A N 1
ATOM 526 C CA . VAL A 1 71 ? 30.326 -2.502 -6.238 1.00 94.19 71 VAL A CA 1
ATOM 527 C C . VAL A 1 71 ? 29.271 -3.461 -5.699 1.00 94.19 71 VAL A C 1
ATOM 529 O O . VAL A 1 71 ? 29.211 -4.650 -6.006 1.00 94.19 71 VAL A O 1
ATOM 532 N N . ARG A 1 72 ? 28.352 -2.927 -4.887 1.00 94.62 72 ARG A N 1
ATOM 533 C CA . ARG A 1 72 ? 27.268 -3.739 -4.331 1.00 94.62 72 ARG A CA 1
ATOM 534 C C . ARG A 1 72 ? 26.177 -3.988 -5.369 1.00 94.62 72 ARG A C 1
ATOM 536 O O . ARG A 1 72 ? 25.395 -3.091 -5.691 1.00 94.62 72 ARG A O 1
ATOM 543 N N . THR A 1 73 ? 26.071 -5.239 -5.805 1.00 96.19 73 THR A N 1
ATOM 544 C CA . THR A 1 73 ? 25.008 -5.719 -6.696 1.00 96.19 73 THR A CA 1
ATOM 545 C C . THR A 1 73 ? 24.074 -6.696 -5.980 1.00 96.19 73 THR A C 1
ATOM 547 O O . THR A 1 73 ? 24.460 -7.413 -5.056 1.00 96.19 73 THR A O 1
ATOM 550 N N . VAL A 1 74 ? 22.805 -6.710 -6.381 1.00 97.31 74 VAL A N 1
ATOM 551 C CA . VAL A 1 74 ? 21.759 -7.588 -5.833 1.00 97.31 74 VAL A CA 1
ATOM 552 C C . VAL A 1 74 ? 20.840 -8.065 -6.954 1.00 97.31 74 VAL A C 1
ATOM 554 O O . VAL A 1 74 ? 20.791 -7.462 -8.021 1.00 97.31 74 VAL A O 1
ATOM 557 N N . LYS A 1 75 ? 20.080 -9.144 -6.738 1.00 98.12 75 LYS A N 1
ATOM 558 C CA . LYS A 1 75 ? 19.025 -9.532 -7.689 1.00 98.12 75 LYS A CA 1
ATOM 559 C C . LYS A 1 75 ? 17.928 -8.463 -7.700 1.00 98.12 75 LYS A C 1
ATOM 561 O O . LYS A 1 75 ? 17.485 -8.036 -6.632 1.00 98.12 75 LYS A O 1
ATOM 566 N N . ALA A 1 76 ? 17.433 -8.106 -8.882 1.00 97.75 76 ALA A N 1
ATOM 567 C CA . ALA A 1 76 ? 16.365 -7.122 -9.066 1.00 97.75 76 ALA A CA 1
ATOM 568 C C . ALA A 1 76 ? 15.126 -7.431 -8.207 1.00 97.75 76 ALA A C 1
ATOM 570 O O . ALA A 1 76 ? 14.607 -6.555 -7.518 1.00 97.75 76 ALA A O 1
ATOM 571 N N . GLY A 1 77 ? 14.698 -8.698 -8.164 1.00 97.62 77 GLY A N 1
ATOM 572 C CA . GLY A 1 77 ? 13.581 -9.121 -7.319 1.00 97.62 77 GLY A CA 1
ATOM 573 C C . GLY A 1 77 ? 13.827 -8.925 -5.820 1.00 97.62 77 GLY A C 1
ATOM 574 O O . GLY A 1 77 ? 12.902 -8.542 -5.106 1.00 97.62 77 GLY A O 1
ATOM 575 N N . THR A 1 78 ? 15.057 -9.143 -5.342 1.00 97.94 78 THR A N 1
ATOM 576 C CA . THR A 1 78 ? 15.430 -8.916 -3.936 1.00 97.94 78 THR A CA 1
ATOM 577 C C . THR A 1 78 ? 15.374 -7.432 -3.596 1.00 97.94 78 THR A C 1
ATOM 579 O O . THR A 1 78 ? 14.778 -7.065 -2.587 1.00 97.94 78 THR A O 1
ATOM 582 N N . LEU A 1 79 ? 15.933 -6.575 -4.456 1.00 98.06 79 LEU A N 1
ATOM 583 C CA . LEU A 1 79 ? 15.867 -5.126 -4.271 1.00 98.06 79 LEU A CA 1
ATOM 584 C C . LEU A 1 79 ? 14.420 -4.627 -4.259 1.00 98.06 79 LEU A C 1
ATOM 586 O O . LEU A 1 79 ? 14.041 -3.874 -3.367 1.00 98.06 79 LEU A O 1
ATOM 590 N N . GLY A 1 80 ? 13.596 -5.113 -5.190 1.00 97.94 80 GLY A N 1
ATOM 591 C CA . GLY A 1 80 ? 12.185 -4.749 -5.258 1.00 97.94 80 GLY A CA 1
ATOM 592 C C . GLY A 1 80 ? 11.398 -5.125 -4.000 1.00 97.94 80 GLY A C 1
ATOM 593 O O . GLY A 1 80 ? 10.605 -4.320 -3.521 1.00 97.94 80 GLY A O 1
ATOM 594 N N . TRP A 1 81 ? 11.646 -6.302 -3.414 1.00 97.81 81 TRP A N 1
ATOM 595 C CA . TRP A 1 81 ? 11.029 -6.685 -2.138 1.00 97.81 81 TRP A CA 1
ATOM 596 C C . TRP A 1 81 ? 11.505 -5.833 -0.962 1.00 97.81 81 TRP A C 1
ATOM 598 O O . TRP A 1 81 ? 10.685 -5.455 -0.133 1.00 97.81 81 TRP A O 1
ATOM 608 N N . LEU A 1 82 ? 12.797 -5.500 -0.892 1.00 97.75 82 LEU A N 1
ATOM 609 C CA . LEU A 1 82 ? 13.321 -4.626 0.162 1.00 97.75 82 LEU A CA 1
ATOM 610 C C . LEU A 1 82 ? 12.699 -3.227 0.092 1.00 97.75 82 LEU A C 1
ATOM 612 O O . LEU A 1 82 ? 12.280 -2.692 1.115 1.00 97.75 82 LEU A O 1
ATOM 616 N N . CYS A 1 83 ? 12.594 -2.660 -1.112 1.00 98.00 83 CYS A N 1
ATOM 617 C CA . CYS A 1 83 ? 11.946 -1.371 -1.339 1.00 98.00 83 CYS A CA 1
ATOM 618 C C . CYS A 1 83 ? 10.453 -1.402 -0.987 1.00 98.00 83 CYS A C 1
ATOM 620 O O . CYS A 1 83 ? 9.976 -0.510 -0.287 1.00 98.00 83 CYS A O 1
ATOM 622 N N . ALA A 1 84 ? 9.727 -2.443 -1.411 1.00 98.00 84 ALA A N 1
ATOM 623 C CA . ALA A 1 84 ? 8.315 -2.616 -1.068 1.00 98.00 84 ALA A CA 1
ATOM 624 C C . ALA A 1 84 ? 8.108 -2.776 0.447 1.00 98.00 84 ALA A C 1
ATOM 626 O O . ALA A 1 84 ? 7.229 -2.139 1.012 1.00 98.00 84 ALA A O 1
ATOM 627 N N . ALA A 1 85 ? 8.943 -3.571 1.123 1.00 98.25 85 ALA A N 1
ATOM 628 C CA . ALA A 1 85 ? 8.841 -3.787 2.565 1.00 98.25 85 ALA A CA 1
ATOM 629 C C . ALA A 1 85 ? 9.163 -2.516 3.359 1.00 98.25 85 ALA A C 1
ATOM 631 O O . ALA A 1 85 ? 8.456 -2.189 4.310 1.00 98.25 85 ALA A O 1
ATOM 632 N N . ARG A 1 86 ? 10.201 -1.768 2.959 1.00 98.19 86 ARG A N 1
ATOM 633 C CA . ARG A 1 86 ? 10.531 -0.480 3.581 1.00 98.19 86 ARG A CA 1
ATOM 634 C C . ARG A 1 86 ? 9.372 0.501 3.450 1.00 98.19 86 ARG A C 1
ATOM 636 O O . ARG A 1 86 ? 8.982 1.109 4.442 1.00 98.19 86 ARG A O 1
ATOM 643 N N . HIS A 1 87 ? 8.796 0.607 2.257 1.00 97.69 87 HIS A N 1
ATOM 644 C CA . HIS A 1 87 ? 7.634 1.454 2.045 1.00 97.69 87 HIS A CA 1
ATOM 645 C C . HIS A 1 87 ? 6.417 0.976 2.847 1.00 97.69 87 HIS A C 1
ATOM 647 O O . HIS A 1 87 ? 5.817 1.782 3.550 1.00 97.69 87 HIS A O 1
ATOM 653 N N . GLY A 1 88 ? 6.105 -0.323 2.835 1.00 97.94 88 GLY A N 1
ATOM 654 C CA . GLY A 1 88 ? 5.012 -0.892 3.622 1.00 97.94 88 GLY A CA 1
ATOM 655 C C . GLY A 1 88 ? 5.157 -0.616 5.122 1.00 97.94 88 GLY A C 1
ATOM 656 O O . GLY A 1 88 ? 4.164 -0.317 5.788 1.00 97.94 88 GLY A O 1
ATOM 657 N N . LEU A 1 89 ? 6.386 -0.645 5.657 1.00 98.25 89 LEU A N 1
ATOM 658 C CA . LEU A 1 89 ? 6.682 -0.277 7.046 1.00 98.25 89 LEU A CA 1
ATOM 659 C C . LEU A 1 89 ? 6.418 1.208 7.310 1.00 98.25 89 LEU A C 1
ATOM 661 O O . LEU A 1 89 ? 5.722 1.537 8.271 1.00 98.25 89 LEU A O 1
ATOM 665 N N . THR A 1 90 ? 6.933 2.098 6.458 1.00 98.12 90 THR A N 1
ATOM 666 C CA . THR A 1 90 ? 6.694 3.544 6.576 1.00 98.12 90 THR A CA 1
ATOM 667 C C . THR A 1 90 ? 5.204 3.866 6.479 1.00 98.12 90 THR A C 1
ATOM 669 O O . THR A 1 90 ? 4.676 4.567 7.343 1.00 98.12 90 THR A O 1
ATOM 672 N N . TYR A 1 91 ? 4.509 3.301 5.491 1.00 98.06 91 TYR A N 1
ATOM 673 C CA . TYR A 1 91 ? 3.073 3.474 5.291 1.00 98.06 91 TYR A CA 1
ATOM 674 C C . TYR A 1 91 ? 2.283 3.030 6.524 1.00 98.06 91 TYR A C 1
ATOM 676 O O . TYR A 1 91 ? 1.487 3.788 7.082 1.00 98.06 91 TYR A O 1
ATOM 684 N N . SER A 1 92 ? 2.559 1.815 7.004 1.00 98.31 92 SER A N 1
ATOM 685 C CA . SER A 1 92 ? 1.891 1.248 8.176 1.00 98.31 92 SER A CA 1
ATOM 686 C C . SER A 1 92 ? 2.152 2.069 9.439 1.00 98.31 92 SER A C 1
ATOM 688 O O . SER A 1 92 ? 1.258 2.204 10.272 1.00 98.31 92 SER A O 1
ATOM 690 N N . GLY A 1 93 ? 3.345 2.659 9.573 1.00 98.38 93 GLY A N 1
ATOM 691 C CA . GLY A 1 93 ? 3.679 3.575 10.662 1.00 98.38 93 GLY A CA 1
ATOM 692 C C . GLY A 1 93 ? 2.856 4.865 10.628 1.00 98.38 93 GLY A C 1
ATOM 693 O O . GLY A 1 93 ? 2.305 5.262 11.659 1.00 98.38 93 GLY A O 1
ATOM 694 N N . VAL A 1 94 ? 2.715 5.489 9.453 1.00 98.44 94 VAL A N 1
ATOM 695 C CA . VAL A 1 94 ? 1.880 6.692 9.267 1.00 98.44 94 VAL A CA 1
ATOM 696 C C . VAL A 1 94 ? 0.417 6.379 9.578 1.00 98.44 94 VAL A C 1
ATOM 698 O O . VAL A 1 94 ? -0.200 7.066 10.395 1.00 98.44 94 VAL A O 1
ATOM 701 N N . GLN A 1 95 ? -0.121 5.303 8.998 1.00 98.31 95 GLN A N 1
ATOM 702 C CA . GLN A 1 95 ? -1.509 4.888 9.201 1.00 98.31 95 GLN A CA 1
ATOM 703 C C . GLN A 1 95 ? -1.806 4.565 10.675 1.00 98.31 95 GLN A C 1
ATOM 705 O O . GLN A 1 95 ? -2.803 5.043 11.222 1.00 98.31 95 GLN A O 1
ATOM 710 N N . LEU A 1 96 ? -0.933 3.796 11.338 1.00 98.56 96 LEU A N 1
ATOM 711 C CA . LEU A 1 96 ? -1.066 3.464 12.759 1.00 98.56 96 LEU A CA 1
ATOM 712 C C . LEU A 1 96 ? -1.040 4.724 13.628 1.00 98.56 96 LEU A C 1
ATOM 714 O O . LEU A 1 96 ? -1.895 4.886 14.497 1.00 98.56 96 LEU A O 1
ATOM 718 N N . THR A 1 97 ? -0.088 5.626 13.382 1.00 98.62 97 THR A N 1
ATOM 719 C CA . THR A 1 97 ? 0.051 6.867 14.155 1.00 98.62 97 THR A CA 1
ATOM 720 C C . THR A 1 97 ? -1.190 7.743 14.015 1.00 98.62 97 THR A C 1
ATOM 722 O O . THR A 1 97 ? -1.742 8.186 15.023 1.00 98.62 97 THR A O 1
ATOM 725 N N . ALA A 1 98 ? -1.681 7.935 12.787 1.00 98.50 98 ALA A N 1
ATOM 726 C CA . ALA A 1 98 ? -2.897 8.698 12.523 1.00 98.50 98 ALA A CA 1
ATOM 727 C C . ALA A 1 98 ? -4.129 8.060 13.179 1.00 98.50 98 ALA A C 1
ATOM 729 O O . ALA A 1 98 ? -4.890 8.741 13.868 1.00 98.50 98 ALA A O 1
ATOM 730 N N . GLY A 1 99 ? -4.293 6.741 13.036 1.00 98.31 99 GLY A N 1
ATOM 731 C CA . GLY A 1 99 ? -5.378 5.996 13.668 1.00 98.31 99 GLY A CA 1
ATOM 732 C C . GLY A 1 99 ? -5.368 6.143 15.190 1.00 98.31 99 GLY A C 1
ATOM 733 O O . GLY A 1 99 ? -6.400 6.455 15.789 1.00 98.31 99 GLY A O 1
ATOM 734 N N . VAL A 1 100 ? -4.209 5.961 15.830 1.00 98.50 100 VAL A N 1
ATOM 735 C CA . VAL A 1 100 ? -4.054 6.130 17.283 1.00 98.50 100 VAL A CA 1
ATOM 736 C C . VAL A 1 100 ? -4.377 7.563 17.698 1.00 98.50 100 VAL A C 1
ATOM 738 O O . VAL A 1 100 ? -5.135 7.748 18.647 1.00 98.50 100 VAL A O 1
ATOM 741 N N . ALA A 1 101 ? -3.853 8.567 16.993 1.00 98.50 101 ALA A N 1
ATOM 742 C CA . ALA A 1 101 ? -4.081 9.972 17.315 1.00 98.50 101 ALA A CA 1
ATOM 743 C C . ALA A 1 101 ? -5.568 10.349 17.232 1.00 98.50 101 ALA A C 1
ATOM 745 O O . ALA A 1 101 ? -6.125 10.859 18.205 1.00 98.50 101 ALA A O 1
ATOM 746 N N . VAL A 1 102 ? -6.233 10.033 16.116 1.00 98.31 102 VAL A N 1
ATOM 747 C CA . VAL A 1 102 ? -7.652 10.358 15.894 1.00 98.31 102 VAL A CA 1
ATOM 748 C C . VAL A 1 102 ? -8.548 9.638 16.898 1.00 98.31 102 VAL A C 1
ATOM 750 O O . VAL A 1 102 ? -9.422 10.248 17.513 1.00 98.31 102 VAL A O 1
ATOM 753 N N . THR A 1 103 ? -8.321 8.342 17.116 1.00 96.88 103 THR A N 1
ATOM 754 C CA . THR A 1 103 ? -9.137 7.571 18.064 1.00 96.88 103 THR A CA 1
ATOM 755 C C . THR A 1 103 ? -8.950 8.066 19.496 1.00 96.88 103 THR A C 1
ATOM 757 O O . THR A 1 103 ? -9.944 8.246 20.198 1.00 96.88 103 THR A O 1
ATOM 760 N N . ARG A 1 104 ? -7.715 8.383 19.914 1.00 96.69 104 ARG A N 1
ATOM 761 C CA . ARG A 1 104 ? -7.428 8.968 21.234 1.00 96.69 104 ARG A CA 1
ATOM 762 C C . ARG A 1 104 ? -8.073 10.339 21.409 1.00 96.69 104 ARG A C 1
ATOM 764 O O . ARG A 1 104 ? -8.660 10.573 22.463 1.00 96.69 104 ARG A O 1
ATOM 771 N N . ALA A 1 105 ? -8.000 11.205 20.399 1.00 97.81 105 ALA A N 1
ATOM 772 C CA . ALA A 1 105 ? -8.615 12.533 20.427 1.00 97.81 105 ALA A CA 1
ATOM 773 C C . ALA A 1 105 ? -10.141 12.463 20.605 1.00 97.81 105 ALA A C 1
ATOM 775 O O . ALA A 1 105 ? -10.727 13.304 21.279 1.00 97.81 105 ALA A O 1
ATOM 776 N N . LEU A 1 106 ? -10.775 11.419 20.066 1.00 94.88 106 LEU A N 1
ATOM 777 C CA . LEU A 1 106 ? -12.216 11.172 20.179 1.00 94.88 106 LEU A CA 1
ATOM 778 C C . LEU A 1 106 ? -12.600 10.291 21.383 1.00 94.88 106 LEU A C 1
ATOM 780 O O . LEU A 1 106 ? -13.735 9.828 21.476 1.00 94.88 106 LEU A O 1
ATOM 784 N N . GLY A 1 107 ? -11.666 10.036 22.305 1.00 93.00 107 GLY A N 1
ATOM 785 C CA . GLY A 1 107 ? -11.921 9.293 23.543 1.00 93.00 107 GLY A CA 1
ATOM 786 C C . GLY A 1 107 ? -11.926 7.766 23.404 1.00 93.00 107 GLY A C 1
ATOM 787 O O . GLY A 1 107 ? -12.169 7.064 24.386 1.00 93.00 107 GLY A O 1
ATOM 788 N N . TYR A 1 108 ? -11.610 7.219 22.229 1.00 92.12 108 TYR A N 1
ATOM 789 C CA . TYR A 1 108 ? -11.470 5.778 22.032 1.00 92.12 108 TYR A CA 1
ATOM 790 C C . TYR A 1 108 ? -10.079 5.297 22.462 1.00 92.12 108 TYR A C 1
ATOM 792 O O . TYR A 1 108 ? -9.041 5.810 22.038 1.00 92.12 108 TYR A O 1
ATOM 800 N N . ARG A 1 109 ? -10.042 4.244 23.286 1.00 93.88 109 ARG A N 1
ATOM 801 C CA . ARG A 1 109 ? -8.808 3.538 23.658 1.00 93.88 109 ARG A CA 1
ATOM 802 C C . ARG A 1 109 ? -8.885 2.098 23.181 1.00 93.88 109 ARG A C 1
ATOM 804 O O . ARG A 1 109 ? -9.502 1.251 23.812 1.00 93.88 109 ARG A O 1
ATOM 811 N N . LEU A 1 110 ? -8.255 1.844 22.044 1.00 94.69 110 LEU A N 1
ATOM 812 C CA . L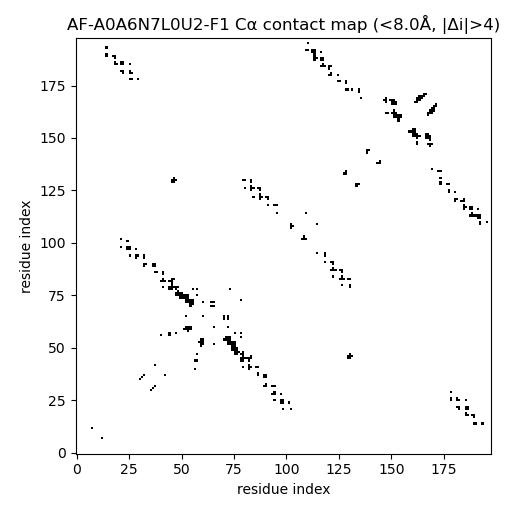EU A 1 110 ? -8.235 0.526 21.421 1.00 94.69 110 LEU A CA 1
ATOM 813 C C . LEU A 1 110 ? -7.135 -0.350 22.042 1.00 94.69 110 LEU A C 1
ATOM 815 O O . LEU A 1 110 ? -6.046 0.162 22.327 1.00 94.69 110 LEU A O 1
ATOM 819 N N . PRO A 1 111 ? -7.384 -1.656 22.246 1.00 95.69 111 PRO A N 1
ATOM 820 C CA . PRO A 1 111 ? -6.377 -2.566 22.774 1.00 95.69 111 PRO A CA 1
ATOM 821 C C . PRO A 1 111 ? -5.254 -2.790 21.751 1.00 95.69 111 PRO A C 1
ATOM 823 O O . PRO A 1 111 ? -5.506 -2.836 20.547 1.00 95.69 111 PRO A O 1
ATOM 826 N N . ALA A 1 112 ? -4.021 -3.015 22.219 1.00 96.38 112 ALA A N 1
ATOM 827 C CA . ALA A 1 112 ? -2.847 -3.195 21.352 1.00 96.38 112 ALA A CA 1
ATOM 828 C C . ALA A 1 112 ? -3.037 -4.296 20.291 1.00 96.38 112 ALA A C 1
ATOM 830 O O . ALA A 1 112 ? -2.644 -4.124 19.142 1.00 96.38 112 ALA A O 1
ATOM 831 N N . ARG A 1 113 ? -3.729 -5.391 20.638 1.00 97.00 113 ARG A N 1
ATOM 832 C CA . ARG A 1 113 ? -4.057 -6.475 19.695 1.00 97.00 113 ARG A CA 1
ATOM 833 C C . ARG A 1 113 ? -4.888 -6.026 18.489 1.00 97.00 113 ARG A C 1
ATOM 835 O O . ARG A 1 113 ? -4.743 -6.602 17.418 1.00 97.00 113 ARG A O 1
ATOM 842 N N . ALA A 1 114 ? -5.752 -5.022 18.653 1.00 97.12 114 ALA A N 1
ATOM 843 C CA . ALA A 1 114 ? -6.555 -4.492 17.555 1.00 97.12 114 ALA A CA 1
ATOM 844 C C . ALA A 1 114 ? -5.675 -3.723 16.568 1.00 97.12 114 ALA A C 1
ATOM 846 O O . ALA A 1 114 ? -5.764 -3.961 15.367 1.00 97.12 114 ALA A O 1
ATOM 847 N N . TRP A 1 115 ? -4.780 -2.878 17.090 1.00 98.00 115 TRP A N 1
ATOM 848 C CA . TRP A 1 115 ? -3.792 -2.172 16.279 1.00 98.00 115 TRP A CA 1
ATOM 849 C C . TRP A 1 115 ? -2.876 -3.133 15.535 1.00 98.00 115 TRP A C 1
ATOM 851 O O . TRP A 1 115 ? -2.762 -3.031 14.323 1.00 98.00 115 TRP A O 1
ATOM 861 N N . LEU A 1 116 ? -2.302 -4.116 16.233 1.00 98.19 116 LEU A N 1
ATOM 862 C CA . LEU A 1 116 ? -1.428 -5.112 15.611 1.00 98.19 116 LEU A CA 1
ATOM 863 C C . LEU A 1 116 ? -2.127 -5.864 14.473 1.00 98.19 116 LEU A C 1
ATOM 865 O O . LEU A 1 116 ? -1.521 -6.061 13.426 1.00 98.19 116 LEU A O 1
ATOM 869 N N . ALA A 1 117 ? -3.395 -6.247 14.648 1.00 98.12 117 ALA A N 1
ATOM 870 C CA . ALA A 1 117 ? -4.151 -6.939 13.607 1.00 98.12 117 ALA A CA 1
ATOM 871 C C . ALA A 1 117 ? -4.359 -6.067 12.356 1.00 98.12 117 ALA A C 1
ATOM 873 O O . ALA A 1 117 ? -4.108 -6.529 11.245 1.00 98.12 117 ALA A O 1
ATOM 874 N N . GLY A 1 118 ? -4.780 -4.809 12.531 1.00 98.06 118 GLY A N 1
ATOM 875 C CA . GLY A 1 118 ? -4.945 -3.867 11.421 1.00 98.06 118 GLY A CA 1
ATOM 876 C C . GLY A 1 118 ? -3.630 -3.551 10.717 1.00 98.06 118 GLY A C 1
ATOM 877 O O . GLY A 1 118 ? -3.527 -3.706 9.504 1.00 98.06 118 GLY A O 1
ATOM 878 N N . THR A 1 119 ? -2.602 -3.183 11.486 1.00 98.38 119 THR A N 1
ATOM 879 C CA . THR A 1 119 ? -1.263 -2.871 10.972 1.00 98.38 119 THR A CA 1
ATOM 880 C C . THR A 1 119 ? -0.655 -4.056 10.227 1.00 98.38 119 THR A C 1
ATOM 882 O O . THR A 1 119 ? -0.040 -3.853 9.186 1.00 98.38 119 THR A O 1
ATOM 885 N N . ALA A 1 120 ? -0.835 -5.289 10.713 1.00 98.44 120 ALA A N 1
ATOM 886 C CA . ALA A 1 120 ? -0.327 -6.478 10.032 1.00 98.44 120 ALA A CA 1
ATOM 887 C C . ALA A 1 120 ? -0.999 -6.696 8.671 1.00 98.44 120 ALA A C 1
ATOM 889 O O . ALA A 1 120 ? -0.306 -7.010 7.705 1.00 98.44 120 ALA A O 1
ATOM 890 N N . ILE A 1 121 ? -2.322 -6.499 8.583 1.00 98.12 121 ILE A N 1
ATOM 891 C CA . ILE A 1 121 ? -3.044 -6.565 7.306 1.00 98.12 121 ILE A CA 1
ATOM 892 C C . ILE A 1 121 ? -2.473 -5.530 6.351 1.00 98.12 121 ILE A C 1
ATOM 894 O O . ILE A 1 121 ? -1.988 -5.918 5.293 1.00 98.12 121 ILE A O 1
ATOM 898 N N . THR A 1 122 ? -2.451 -4.257 6.756 1.00 97.50 122 THR A N 1
ATOM 899 C CA . THR A 1 122 ? -1.920 -3.165 5.937 1.00 97.50 122 THR A CA 1
ATOM 900 C C . THR A 1 122 ? -0.506 -3.474 5.465 1.00 97.50 122 THR A C 1
ATOM 902 O O . THR A 1 122 ? -0.264 -3.507 4.264 1.00 97.50 122 THR A O 1
ATOM 905 N N . LEU A 1 123 ? 0.417 -3.783 6.378 1.00 98.31 123 LEU A N 1
ATOM 906 C CA . LEU A 1 123 ? 1.817 -4.037 6.046 1.00 98.31 123 LEU A CA 1
ATOM 907 C C . LEU A 1 123 ? 1.963 -5.146 5.005 1.00 98.31 123 LEU A C 1
ATOM 909 O O . LEU A 1 123 ? 2.660 -4.965 4.006 1.00 98.31 123 LEU A O 1
ATOM 913 N N . VAL A 1 124 ? 1.314 -6.290 5.228 1.00 98.31 124 VAL A N 1
ATOM 914 C CA . VAL A 1 124 ? 1.429 -7.446 4.333 1.00 98.31 124 VAL A CA 1
ATOM 915 C C . VAL A 1 124 ? 0.814 -7.131 2.978 1.00 98.31 124 VAL A C 1
ATOM 917 O O . VAL A 1 124 ? 1.459 -7.340 1.951 1.00 98.31 124 VAL A O 1
ATOM 920 N N . THR A 1 125 ? -0.416 -6.620 2.952 1.00 97.44 125 THR A N 1
ATOM 921 C CA . THR A 1 125 ? -1.134 -6.427 1.693 1.00 97.44 125 THR 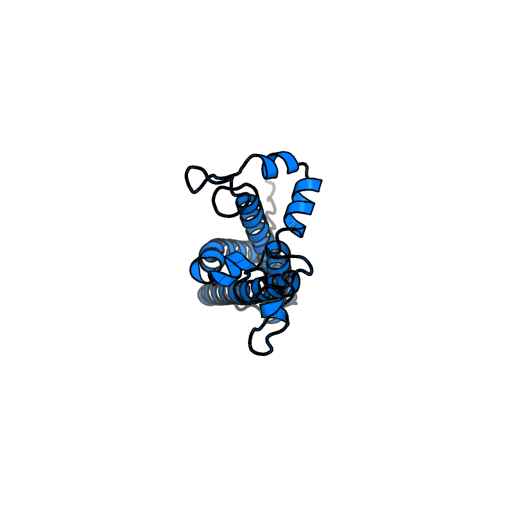A CA 1
ATOM 922 C C . THR A 1 125 ? -0.522 -5.308 0.860 1.00 97.44 125 THR A C 1
ATOM 924 O O . THR A 1 125 ? -0.363 -5.487 -0.344 1.00 97.44 125 THR A O 1
ATOM 927 N N . HIS A 1 126 ? -0.090 -4.214 1.494 1.00 96.12 126 HIS A N 1
ATOM 928 C CA . HIS A 1 126 ? 0.595 -3.099 0.829 1.00 96.12 126 HIS A CA 1
ATOM 929 C C . HIS A 1 126 ? 1.927 -3.560 0.238 1.00 96.12 126 HIS A C 1
ATOM 931 O O . HIS A 1 126 ? 2.177 -3.389 -0.950 1.00 96.12 126 HIS A O 1
ATOM 937 N N . THR A 1 127 ? 2.739 -4.281 1.025 1.00 97.69 127 THR A N 1
ATOM 938 C CA . THR A 1 127 ? 4.028 -4.818 0.553 1.00 97.69 127 THR A CA 1
ATOM 939 C C . THR A 1 127 ? 3.855 -5.759 -0.642 1.00 97.69 127 THR A C 1
ATOM 941 O O . THR A 1 127 ? 4.690 -5.756 -1.544 1.00 97.69 127 THR A O 1
ATOM 944 N N . VAL A 1 128 ? 2.796 -6.576 -0.670 1.00 97.38 128 VAL A N 1
ATOM 945 C CA . VAL A 1 128 ? 2.527 -7.513 -1.774 1.00 97.38 128 VAL A CA 1
ATOM 946 C C . VAL A 1 128 ? 2.018 -6.791 -3.022 1.00 97.38 128 VAL A C 1
ATOM 948 O O . VAL A 1 128 ? 2.497 -7.079 -4.121 1.00 97.38 128 VAL A O 1
ATOM 951 N N . ILE A 1 129 ? 1.060 -5.873 -2.883 1.00 96.06 129 ILE A N 1
ATOM 952 C CA . ILE A 1 129 ? 0.461 -5.172 -4.028 1.00 96.06 129 ILE A CA 1
ATOM 953 C C . ILE A 1 129 ? 1.459 -4.246 -4.699 1.00 96.06 129 ILE A C 1
ATOM 955 O O . ILE A 1 129 ? 1.533 -4.240 -5.926 1.00 96.06 129 ILE A O 1
ATOM 959 N N . ASP A 1 130 ? 2.325 -3.600 -3.925 1.00 95.75 130 ASP A N 1
ATOM 960 C CA . ASP A 1 130 ? 3.385 -2.738 -4.438 1.00 95.75 130 ASP A CA 1
ATOM 961 C C . ASP A 1 130 ? 4.387 -3.434 -5.357 1.00 95.75 130 ASP A C 1
ATOM 963 O O . ASP A 1 130 ? 5.100 -2.792 -6.135 1.00 95.75 130 ASP A O 1
ATOM 967 N N . ARG A 1 131 ? 4.420 -4.769 -5.325 1.00 96.19 131 ARG A N 1
ATOM 968 C CA . ARG A 1 131 ? 5.174 -5.570 -6.291 1.00 96.19 131 ARG A CA 1
ATOM 969 C C . ARG A 1 131 ? 4.530 -5.573 -7.674 1.00 96.19 131 ARG A C 1
ATOM 971 O O . ARG A 1 131 ? 5.145 -6.090 -8.603 1.00 96.19 131 ARG A O 1
ATOM 978 N N . ARG A 1 132 ? 3.336 -5.008 -7.850 1.00 93.88 132 ARG A N 1
ATOM 979 C CA . ARG A 1 132 ? 2.560 -4.826 -9.092 1.00 93.88 132 ARG A CA 1
ATOM 980 C C . ARG A 1 132 ? 2.100 -6.118 -9.767 1.00 93.88 132 ARG A C 1
ATOM 982 O O . ARG A 1 132 ? 0.935 -6.234 -10.118 1.00 93.88 132 ARG A O 1
ATOM 989 N N . ARG A 1 133 ? 2.964 -7.132 -9.898 1.00 94.50 133 ARG A N 1
ATOM 990 C CA . ARG A 1 133 ? 2.649 -8.429 -10.525 1.00 94.50 133 ARG A CA 1
ATOM 991 C C . ARG A 1 133 ? 1.406 -9.112 -9.941 1.00 94.50 133 ARG A C 1
ATOM 993 O O . ARG A 1 133 ? 0.581 -9.537 -10.748 1.00 94.50 133 ARG A O 1
ATOM 1000 N N . PRO A 1 134 ? 1.226 -9.219 -8.606 1.00 95.44 134 PRO A N 1
ATOM 1001 C CA . PRO A 1 134 ? 0.024 -9.840 -8.050 1.00 95.44 134 PRO A CA 1
ATOM 1002 C C . PRO A 1 134 ? -1.247 -9.088 -8.456 1.00 95.44 134 PRO A C 1
ATOM 1004 O O . PRO A 1 134 ? -2.205 -9.701 -8.921 1.00 95.44 134 PRO A O 1
ATOM 1007 N N . LEU A 1 135 ? -1.222 -7.755 -8.366 1.00 96.25 135 LEU A N 1
ATOM 1008 C CA . LEU A 1 135 ? -2.338 -6.897 -8.756 1.00 96.25 135 LEU A CA 1
ATOM 1009 C C . LEU A 1 135 ? -2.654 -7.022 -10.250 1.00 96.25 135 LEU A C 1
ATOM 1011 O O . LEU A 1 135 ? -3.807 -7.222 -10.619 1.00 96.25 135 LEU A O 1
ATOM 1015 N N . THR A 1 136 ? -1.639 -6.959 -11.114 1.00 96.44 136 THR A N 1
ATOM 1016 C CA . THR A 1 136 ? -1.801 -7.124 -12.563 1.00 96.44 136 THR A CA 1
ATOM 1017 C C . THR A 1 136 ? -2.388 -8.492 -12.911 1.00 96.44 136 THR A C 1
ATOM 1019 O O . THR A 1 136 ? -3.246 -8.577 -13.788 1.00 96.44 136 THR A O 1
ATOM 1022 N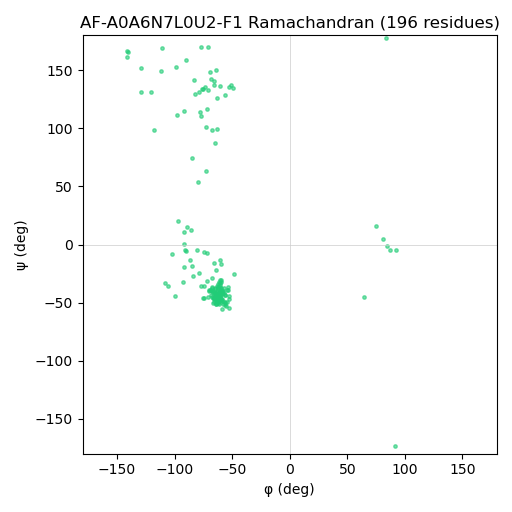 N . ALA A 1 137 ? -1.967 -9.560 -12.226 1.00 96.69 137 ALA A N 1
ATOM 1023 C CA . ALA A 1 137 ? -2.514 -10.898 -12.435 1.00 96.69 137 ALA A CA 1
ATOM 1024 C C . ALA A 1 137 ? -4.001 -10.961 -12.057 1.00 96.69 137 ALA A C 1
ATOM 1026 O O . ALA A 1 137 ? -4.815 -11.396 -12.869 1.00 96.69 137 ALA A O 1
ATOM 1027 N N . VAL A 1 138 ? -4.372 -10.449 -10.879 1.00 97.25 138 VAL A N 1
ATOM 1028 C CA . VAL A 1 138 ? -5.776 -10.372 -10.442 1.00 97.25 138 VAL A CA 1
ATOM 1029 C C . VAL A 1 138 ? -6.610 -9.538 -11.416 1.00 97.25 138 VAL A C 1
ATOM 1031 O O . VAL A 1 138 ? -7.667 -9.981 -11.854 1.00 97.25 138 VAL A O 1
ATOM 1034 N N . ALA A 1 139 ? -6.122 -8.366 -11.822 1.00 97.38 139 ALA A N 1
ATOM 1035 C CA . ALA A 1 139 ? -6.807 -7.502 -12.778 1.00 97.38 139 ALA A CA 1
ATOM 1036 C C . ALA A 1 139 ? -7.045 -8.207 -14.126 1.00 97.38 139 ALA A C 1
ATOM 1038 O O . ALA A 1 139 ? -8.142 -8.127 -14.677 1.00 97.38 139 ALA A O 1
ATOM 1039 N N . ARG A 1 140 ? -6.055 -8.951 -14.638 1.00 97.56 140 ARG A N 1
ATOM 1040 C CA . ARG A 1 140 ? -6.203 -9.758 -15.861 1.00 97.56 140 ARG A CA 1
ATOM 1041 C C . ARG A 1 140 ? -7.243 -10.867 -15.692 1.00 97.56 140 ARG A C 1
ATOM 1043 O O . ARG A 1 140 ? -8.091 -11.010 -16.567 1.00 97.56 140 ARG A O 1
ATOM 1050 N N . CYS A 1 141 ? -7.245 -11.578 -14.562 1.00 97.94 141 CYS A N 1
ATOM 1051 C CA . CYS A 1 141 ? -8.276 -12.576 -14.252 1.00 97.94 141 CYS A CA 1
ATOM 1052 C C . CYS A 1 141 ? -9.690 -11.971 -14.197 1.00 97.94 141 CYS A C 1
ATOM 1054 O O . CYS A 1 141 ? -10.655 -12.636 -14.554 1.00 97.94 141 CYS A O 1
ATOM 1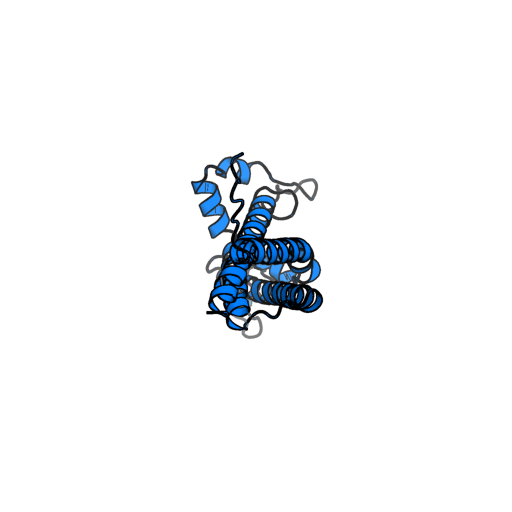056 N N . LEU A 1 142 ? -9.815 -10.702 -13.801 1.00 97.31 142 LEU A N 1
ATOM 1057 C CA . LEU A 1 142 ? -11.077 -9.951 -13.784 1.00 97.31 142 LEU A CA 1
ATOM 1058 C C . LEU A 1 142 ? -11.421 -9.290 -15.135 1.00 97.31 142 LEU A C 1
ATOM 1060 O O . LEU A 1 142 ? -12.287 -8.417 -15.194 1.00 97.31 142 LEU A O 1
ATOM 1064 N N . GLY A 1 143 ? -10.728 -9.651 -16.219 1.00 97.56 143 GLY A N 1
ATOM 1065 C CA . GLY A 1 143 ? -10.995 -9.125 -17.560 1.00 97.56 143 GLY A CA 1
ATOM 1066 C C . GLY A 1 143 ? -10.505 -7.692 -17.795 1.00 97.56 143 GLY A C 1
ATOM 1067 O O . GLY A 1 143 ? -10.901 -7.060 -18.770 1.00 97.56 143 GLY A O 1
ATOM 1068 N N . LYS A 1 144 ? -9.628 -7.151 -16.939 1.00 97.88 144 LYS A N 1
ATOM 1069 C CA . LYS A 1 144 ? -9.069 -5.789 -17.077 1.00 97.88 144 LYS A CA 1
ATOM 1070 C C . LYS A 1 144 ? -7.779 -5.727 -17.906 1.00 97.88 144 LYS A C 1
ATOM 1072 O O . LYS A 1 144 ? -7.093 -4.710 -17.878 1.00 97.88 144 LYS A O 1
ATOM 1077 N N . GLY A 1 145 ? -7.450 -6.782 -18.659 1.00 96.62 145 GLY A N 1
ATOM 1078 C CA . GLY A 1 145 ? -6.256 -6.836 -19.516 1.00 96.62 145 GLY A CA 1
ATOM 1079 C C . GLY A 1 145 ? -6.202 -5.695 -20.538 1.00 96.62 145 GLY A C 1
ATOM 1080 O O . GLY A 1 145 ? -5.249 -4.923 -20.531 1.00 96.62 145 GLY A O 1
ATOM 1081 N N . GLY A 1 146 ? -7.276 -5.506 -21.312 1.00 96.69 146 GLY A N 1
ATOM 1082 C CA . GLY A 1 146 ? -7.359 -4.412 -22.288 1.00 96.69 146 GLY A CA 1
ATOM 1083 C C . GLY A 1 146 ? -7.261 -3.020 -21.656 1.00 96.69 146 GLY A C 1
ATOM 1084 O O . GLY A 1 146 ? -6.635 -2.134 -22.225 1.00 96.69 146 GLY A O 1
ATOM 1085 N N . TYR A 1 147 ? -7.798 -2.825 -20.445 1.00 97.38 147 TYR A N 1
ATOM 1086 C CA . TYR A 1 147 ? -7.658 -1.560 -19.712 1.00 97.38 147 TYR A CA 1
ATOM 1087 C C . TYR A 1 147 ? -6.197 -1.274 -19.327 1.00 97.38 147 TYR A C 1
ATOM 1089 O O . TYR A 1 147 ? -5.710 -0.173 -19.563 1.00 97.38 147 TYR A O 1
ATOM 1097 N N . LEU A 1 148 ? -5.479 -2.276 -18.808 1.00 96.69 148 LEU A N 1
ATOM 1098 C CA . LEU A 1 148 ? -4.047 -2.180 -18.486 1.00 96.69 148 LEU A CA 1
ATOM 1099 C C . LEU A 1 148 ? -3.165 -1.891 -19.711 1.00 96.69 148 LEU A C 1
ATOM 1101 O O . LEU A 1 148 ? -2.120 -1.260 -19.577 1.00 96.69 148 LEU A O 1
ATOM 1105 N N . GLU A 1 149 ? -3.564 -2.385 -20.881 1.00 95.25 149 GLU A N 1
ATOM 1106 C CA . GLU A 1 149 ? -2.807 -2.252 -22.130 1.00 95.25 149 GLU A CA 1
ATOM 1107 C C . GLU A 1 149 ? -3.059 -0.916 -22.840 1.00 95.25 149 GLU A C 1
ATOM 1109 O O . GLU A 1 149 ? -2.176 -0.439 -23.545 1.00 95.25 149 GLU A O 1
ATOM 1114 N N . THR A 1 150 ? -4.226 -0.295 -22.638 1.00 95.19 150 THR A N 1
ATOM 1115 C CA . THR A 1 150 ? -4.642 0.902 -23.394 1.00 95.19 150 THR A CA 1
ATOM 1116 C C . THR A 1 150 ? -4.570 2.201 -22.601 1.00 95.19 150 THR A C 1
ATOM 1118 O O . THR A 1 150 ? -4.231 3.239 -23.165 1.00 95.19 150 THR A O 1
ATOM 1121 N N . ALA A 1 151 ? -4.866 2.183 -21.301 1.00 96.81 151 ALA A N 1
ATOM 1122 C CA . ALA A 1 151 ? -4.826 3.387 -20.475 1.00 96.81 151 ALA A CA 1
ATOM 1123 C C . ALA A 1 151 ? -3.395 3.646 -19.971 1.00 96.81 151 ALA A C 1
ATOM 1125 O O . ALA A 1 151 ? -3.052 3.396 -18.812 1.00 96.81 151 ALA A O 1
ATOM 1126 N N . THR A 1 152 ? -2.557 4.124 -20.889 1.00 96.62 152 THR A N 1
ATOM 1127 C CA . THR A 1 152 ? -1.145 4.495 -20.700 1.00 96.62 152 THR A CA 1
ATOM 1128 C C . THR A 1 152 ? -0.945 6.005 -20.819 1.00 96.62 152 THR A C 1
ATOM 1130 O O . THR A 1 152 ? -1.835 6.709 -21.291 1.00 96.62 152 THR A O 1
ATOM 1133 N N . VAL A 1 153 ? 0.234 6.512 -20.448 1.00 96.50 153 VAL A N 1
ATOM 1134 C CA . VAL A 1 153 ? 0.554 7.949 -20.532 1.00 96.50 153 VAL A CA 1
ATOM 1135 C C . VAL A 1 153 ? 1.883 8.162 -21.249 1.00 96.50 153 VAL A C 1
ATOM 1137 O O . VAL A 1 153 ? 2.877 7.556 -20.877 1.00 96.50 153 VAL A O 1
ATOM 1140 N N . VAL A 1 154 ? 1.932 9.065 -22.229 1.00 95.12 154 VAL A N 1
ATOM 1141 C CA . VAL A 1 154 ? 3.197 9.570 -22.791 1.00 95.12 154 VAL A CA 1
ATOM 1142 C C . VAL A 1 154 ? 3.581 10.830 -22.019 1.00 95.12 154 VAL A C 1
ATOM 1144 O O . VAL A 1 154 ? 2.844 11.815 -22.053 1.00 95.12 154 VAL A O 1
ATOM 1147 N N . ARG A 1 155 ? 4.696 10.791 -21.281 1.00 91.56 155 ARG A N 1
ATOM 1148 C CA . ARG A 1 155 ? 5.150 11.917 -20.440 1.00 91.56 155 ARG A CA 1
ATOM 1149 C C . ARG A 1 155 ? 6.111 12.852 -21.165 1.00 91.56 155 ARG A C 1
ATOM 1151 O O . ARG A 1 155 ? 6.062 14.058 -20.939 1.00 91.56 155 ARG A O 1
ATOM 1158 N N . THR A 1 156 ? 6.918 12.302 -22.067 1.00 92.88 156 THR A N 1
ATOM 1159 C CA . THR A 1 156 ? 7.884 13.045 -22.878 1.00 92.88 156 THR A CA 1
ATOM 1160 C C . THR A 1 156 ? 7.558 12.853 -24.359 1.00 92.88 156 THR A C 1
ATOM 1162 O O . THR A 1 156 ? 7.370 11.712 -24.794 1.00 92.88 156 THR A O 1
ATOM 1165 N N . PRO A 1 157 ? 7.491 13.926 -25.168 1.00 93.44 157 PRO A N 1
ATOM 1166 C CA . PRO A 1 157 ? 7.288 13.796 -26.607 1.00 93.44 157 PRO A CA 1
ATOM 1167 C C . PRO A 1 157 ? 8.356 12.905 -27.255 1.00 93.44 157 PRO A C 1
ATOM 1169 O O . PRO A 1 157 ? 9.549 13.129 -27.072 1.00 93.44 157 PRO A O 1
ATOM 1172 N N . GLY A 1 158 ? 7.920 11.911 -28.031 1.00 93.12 158 GLY A N 1
ATOM 1173 C CA . GLY A 1 158 ? 8.808 10.976 -28.731 1.00 93.12 158 GLY A CA 1
ATOM 1174 C C . GLY A 1 158 ? 9.228 9.742 -27.924 1.00 93.12 158 GLY A C 1
ATOM 1175 O O . GLY A 1 158 ? 9.862 8.855 -28.489 1.00 93.12 158 GLY A O 1
ATOM 1176 N N . GLU A 1 159 ? 8.852 9.642 -26.647 1.00 93.69 159 GLU A N 1
ATOM 1177 C CA . GLU A 1 159 ? 9.092 8.445 -25.836 1.00 93.69 159 GLU A CA 1
ATOM 1178 C C . GLU A 1 159 ? 7.934 7.443 -25.919 1.00 93.69 159 GLU A C 1
ATOM 1180 O O . GLU A 1 159 ? 6.797 7.774 -26.273 1.00 93.69 159 GLU A O 1
ATOM 1185 N N . ALA A 1 160 ? 8.236 6.187 -25.588 1.00 93.38 160 ALA A N 1
ATOM 1186 C CA . ALA A 1 160 ? 7.224 5.146 -25.484 1.00 93.38 160 ALA A CA 1
ATOM 1187 C C . ALA A 1 160 ? 6.223 5.463 -24.352 1.00 93.38 160 ALA A C 1
ATOM 1189 O O . ALA A 1 160 ? 6.599 6.083 -23.355 1.00 93.38 160 ALA A O 1
ATOM 1190 N N . PRO A 1 161 ? 4.957 5.019 -24.462 1.00 94.50 161 PRO A N 1
ATOM 1191 C CA . PRO A 1 161 ? 3.992 5.186 -23.385 1.00 94.50 161 PRO A CA 1
ATOM 1192 C C . PRO A 1 161 ? 4.427 4.477 -22.100 1.00 94.50 161 PRO A C 1
ATOM 1194 O O . PRO A 1 161 ? 4.817 3.308 -22.103 1.00 94.50 161 PRO A O 1
ATOM 1197 N N . ASP A 1 162 ? 4.269 5.166 -20.978 1.00 92.50 162 ASP A N 1
ATOM 1198 C CA . ASP A 1 162 ? 4.436 4.586 -19.662 1.00 92.50 162 ASP A CA 1
ATOM 1199 C C . ASP A 1 162 ? 3.195 3.787 -19.258 1.00 92.50 162 ASP A C 1
ATOM 1201 O O . ASP A 1 162 ? 2.060 4.274 -19.272 1.00 92.50 162 ASP A O 1
ATOM 1205 N N . HIS A 1 163 ? 3.434 2.561 -18.797 1.00 92.50 163 HIS A N 1
ATOM 1206 C CA . HIS A 1 163 ? 2.404 1.663 -18.268 1.00 92.50 163 HIS A CA 1
ATOM 1207 C C . HIS A 1 163 ? 2.209 1.782 -16.747 1.00 92.50 163 HIS A C 1
ATOM 1209 O O . HIS A 1 163 ? 1.416 1.045 -16.163 1.00 92.50 163 HIS A O 1
ATOM 1215 N N . GLY A 1 164 ? 2.954 2.666 -16.079 1.00 89.69 164 GLY A N 1
ATOM 1216 C CA . GLY A 1 164 ? 2.874 2.877 -14.636 1.00 89.69 164 GLY A CA 1
ATOM 1217 C C . GLY A 1 164 ? 3.006 4.344 -14.231 1.00 89.69 164 GLY A C 1
ATOM 1218 O O . GLY A 1 164 ? 3.419 5.198 -15.017 1.00 89.69 164 GLY A O 1
ATOM 1219 N N . GLY A 1 165 ? 2.667 4.628 -12.973 1.00 89.75 165 GLY A N 1
ATOM 1220 C CA . GLY A 1 165 ? 2.645 5.985 -12.418 1.00 89.75 165 GLY A CA 1
ATOM 1221 C C . GLY A 1 165 ? 1.346 6.746 -12.723 1.00 89.75 165 GLY A C 1
ATOM 1222 O O . GLY A 1 165 ? 0.476 6.208 -13.413 1.00 89.75 165 GLY A O 1
ATOM 1223 N N . PRO A 1 166 ? 1.202 7.984 -12.219 1.00 91.50 166 PRO A N 1
ATOM 1224 C CA . PRO A 1 166 ? -0.043 8.749 -12.294 1.00 91.50 166 PRO A CA 1
ATOM 1225 C C . PRO A 1 166 ? -0.634 8.818 -13.707 1.00 91.50 166 PRO A C 1
ATOM 1227 O O . PRO A 1 166 ? 0.107 9.009 -14.677 1.00 91.50 166 PRO A O 1
ATOM 1230 N N . GLY A 1 167 ? -1.957 8.647 -13.799 1.00 93.62 167 GLY A N 1
ATOM 1231 C CA . GLY A 1 167 ? -2.726 8.678 -15.050 1.00 93.62 167 GLY A CA 1
ATOM 1232 C C . GLY A 1 167 ? -2.777 7.359 -15.832 1.00 93.62 167 GLY A C 1
ATOM 1233 O O . GLY A 1 167 ? -3.427 7.300 -16.870 1.00 93.62 167 GLY A O 1
ATOM 1234 N N . THR A 1 168 ? -2.117 6.299 -15.356 1.00 97.06 168 THR A N 1
ATOM 1235 C CA . THR A 1 168 ? -2.143 4.970 -15.997 1.00 97.06 168 THR A CA 1
ATOM 1236 C C . THR A 1 168 ? -3.146 4.036 -15.320 1.00 97.06 168 THR A C 1
ATOM 1238 O O . THR A 1 168 ? -3.361 4.129 -14.111 1.00 97.06 168 THR A O 1
ATOM 1241 N N . ALA A 1 169 ? -3.699 3.064 -16.054 1.00 97.06 169 ALA A N 1
ATOM 1242 C CA . ALA A 1 169 ? -4.585 2.040 -15.484 1.00 97.06 169 ALA A CA 1
ATOM 1243 C C . ALA A 1 169 ? -3.951 1.294 -14.307 1.00 97.06 169 ALA A C 1
ATOM 1245 O O . ALA A 1 169 ? -4.631 0.989 -13.329 1.00 97.06 169 ALA A O 1
ATOM 1246 N N . LEU A 1 170 ? -2.652 0.988 -14.392 1.00 96.25 170 LEU A N 1
ATOM 1247 C CA . LEU A 1 170 ? -1.959 0.293 -13.314 1.00 96.25 170 LEU A CA 1
ATOM 1248 C C . LEU A 1 170 ? -1.939 1.129 -12.033 1.00 96.25 170 LEU A C 1
ATOM 1250 O O . LEU A 1 170 ? -2.133 0.573 -10.960 1.00 96.25 170 LEU A O 1
ATOM 1254 N N . PHE A 1 171 ? -1.733 2.443 -12.140 1.00 95.25 171 PHE A N 1
ATOM 1255 C CA . PHE A 1 171 ? -1.749 3.338 -10.986 1.00 95.25 171 PHE A CA 1
ATOM 1256 C C . PHE A 1 171 ? -3.146 3.484 -10.382 1.00 95.25 171 PHE A C 1
ATOM 1258 O O . PHE A 1 171 ? -3.287 3.397 -9.169 1.00 95.25 171 PHE A O 1
ATOM 1265 N N . GLU A 1 172 ? -4.185 3.632 -11.204 1.00 96.56 172 GLU A N 1
ATOM 1266 C CA . GLU A 1 172 ? -5.562 3.726 -10.701 1.00 96.56 172 GLU A CA 1
ATOM 1267 C C . GLU A 1 172 ? -6.005 2.433 -9.999 1.00 96.56 172 GLU A C 1
ATOM 1269 O O . GLU A 1 172 ? -6.592 2.471 -8.917 1.00 96.56 172 GLU A O 1
ATOM 1274 N N . LEU A 1 173 ? -5.674 1.269 -10.573 1.00 97.50 173 LEU A N 1
ATOM 1275 C CA . LEU A 1 173 ? -5.944 -0.029 -9.948 1.00 97.50 173 LEU A CA 1
ATOM 1276 C C . LEU A 1 173 ? -5.155 -0.218 -8.649 1.00 97.50 173 LEU A C 1
ATOM 1278 O O . LEU A 1 173 ? -5.682 -0.796 -7.700 1.00 97.50 173 LEU A O 1
ATOM 1282 N N . ASP A 1 174 ? -3.914 0.262 -8.605 1.00 95.75 174 ASP A N 1
ATOM 1283 C CA . ASP A 1 174 ? -3.060 0.221 -7.418 1.00 95.75 174 ASP A CA 1
ATOM 1284 C C . ASP A 1 174 ? -3.647 1.071 -6.287 1.00 95.75 174 ASP A C 1
ATOM 1286 O O . ASP A 1 174 ? -3.892 0.557 -5.195 1.00 95.75 174 ASP A O 1
ATOM 1290 N N . GLN A 1 175 ? -4.000 2.327 -6.571 1.00 96.00 175 GLN A N 1
ATOM 1291 C CA . GLN A 1 175 ? -4.638 3.219 -5.603 1.00 96.00 175 GLN A CA 1
ATOM 1292 C C . GLN A 1 175 ? -5.979 2.660 -5.114 1.00 96.00 175 GLN A C 1
ATOM 1294 O O . GLN A 1 175 ? -6.245 2.646 -3.912 1.00 96.00 175 GLN A O 1
ATOM 1299 N N . ALA A 1 176 ? -6.818 2.145 -6.016 1.00 96.62 176 ALA A N 1
ATOM 1300 C CA . ALA A 1 176 ? -8.091 1.540 -5.638 1.00 96.62 176 ALA A CA 1
ATOM 1301 C C . ALA A 1 176 ? -7.904 0.314 -4.727 1.00 96.62 176 ALA A C 1
ATOM 1303 O O . ALA A 1 176 ? -8.631 0.158 -3.742 1.00 96.62 176 ALA A O 1
ATOM 1304 N N . ALA A 1 177 ? -6.925 -0.545 -5.025 1.00 97.19 177 ALA A N 1
ATOM 1305 C CA . ALA A 1 177 ? -6.659 -1.738 -4.233 1.00 97.19 177 ALA A CA 1
ATOM 1306 C C . ALA A 1 177 ? -6.139 -1.394 -2.830 1.00 97.19 177 ALA A C 1
ATOM 1308 O O . ALA A 1 177 ? -6.643 -1.938 -1.845 1.00 97.19 177 ALA A O 1
ATOM 1309 N N . HIS A 1 178 ? -5.192 -0.459 -2.721 1.00 96.94 178 HIS A N 1
ATOM 1310 C CA . HIS A 1 178 ? -4.659 -0.016 -1.433 1.00 96.94 178 HIS A CA 1
ATOM 1311 C C . HIS A 1 178 ? -5.741 0.600 -0.537 1.00 96.94 178 HIS A C 1
ATOM 1313 O O . HIS A 1 178 ? -5.859 0.236 0.636 1.00 96.94 178 HIS A O 1
ATOM 1319 N N . ARG A 1 179 ? -6.619 1.442 -1.092 1.00 95.88 179 ARG A N 1
ATOM 1320 C CA . ARG A 1 179 ? -7.744 2.036 -0.349 1.00 95.88 179 ARG A CA 1
ATOM 1321 C C . ARG A 1 179 ? -8.762 0.993 0.111 1.00 95.88 179 ARG A C 1
ATOM 1323 O O . ARG A 1 179 ? -9.171 0.997 1.273 1.00 95.88 179 ARG A O 1
ATOM 1330 N N . ALA A 1 180 ? -9.119 0.040 -0.754 1.00 96.62 180 ALA A N 1
ATOM 1331 C CA . ALA A 1 180 ? -10.013 -1.062 -0.388 1.00 96.62 180 ALA A CA 1
ATOM 1332 C C . ALA A 1 180 ? -9.437 -1.923 0.754 1.00 96.62 180 ALA A C 1
ATOM 1334 O O . ALA A 1 180 ? -10.160 -2.338 1.664 1.00 96.62 180 ALA A O 1
ATOM 1335 N N . LEU A 1 181 ? -8.125 -2.156 0.752 1.00 96.88 181 LEU A N 1
ATOM 1336 C CA . LEU A 1 181 ? -7.440 -2.862 1.834 1.00 96.88 181 LEU A CA 1
ATOM 1337 C C . LEU A 1 181 ? -7.323 -2.032 3.111 1.00 96.88 181 LEU A C 1
ATOM 1339 O O . LEU A 1 181 ? -7.409 -2.596 4.201 1.00 96.88 181 LEU A O 1
ATOM 1343 N N . GLY A 1 182 ? -7.211 -0.707 3.000 1.00 97.12 182 GLY A N 1
ATOM 1344 C CA . GLY A 1 182 ? -7.344 0.206 4.133 1.00 97.12 182 GLY A CA 1
ATOM 1345 C C . GLY A 1 182 ? -8.687 0.031 4.847 1.00 97.12 182 GLY A C 1
ATOM 1346 O O . GLY A 1 182 ? -8.725 -0.099 6.072 1.00 97.12 182 GLY A O 1
ATOM 1347 N N . VAL A 1 183 ? -9.785 -0.091 4.093 1.00 97.69 183 VAL A N 1
ATOM 1348 C CA . VAL A 1 183 ? -11.111 -0.406 4.658 1.00 97.69 183 VAL A CA 1
ATOM 1349 C C . VAL A 1 183 ? -11.103 -1.767 5.362 1.00 97.69 183 VAL A C 1
ATOM 1351 O O . VAL A 1 183 ? -11.595 -1.883 6.486 1.00 97.69 183 VAL A O 1
ATOM 1354 N N . LEU A 1 184 ? -10.507 -2.799 4.756 1.00 97.81 184 LEU A N 1
ATOM 1355 C CA . LEU A 1 184 ? -10.386 -4.119 5.387 1.00 97.81 184 LEU A CA 1
ATOM 1356 C C . LEU A 1 184 ? -9.612 -4.051 6.716 1.00 97.81 184 LEU A C 1
ATOM 1358 O O . LEU A 1 184 ? -10.072 -4.594 7.724 1.00 97.81 184 LEU A O 1
ATOM 1362 N N . ALA A 1 185 ? -8.471 -3.360 6.744 1.00 98.12 185 ALA A N 1
ATOM 1363 C CA . ALA A 1 185 ? -7.661 -3.178 7.946 1.00 98.12 185 ALA A CA 1
ATOM 1364 C C . ALA A 1 185 ? -8.428 -2.424 9.047 1.00 98.12 185 ALA A C 1
ATOM 1366 O O . ALA A 1 185 ? -8.399 -2.828 10.216 1.00 98.12 185 ALA A O 1
ATOM 1367 N N . ALA A 1 186 ? -9.175 -1.376 8.685 1.00 98.12 186 ALA A N 1
ATOM 1368 C CA . ALA A 1 186 ? -10.041 -0.632 9.599 1.00 98.12 186 ALA A CA 1
ATOM 1369 C C . ALA A 1 186 ? -11.143 -1.522 10.200 1.00 98.12 186 ALA A C 1
ATOM 1371 O O . ALA A 1 186 ? -11.342 -1.540 11.421 1.00 98.12 186 ALA A O 1
ATOM 1372 N N . VAL A 1 187 ? -11.820 -2.317 9.364 1.00 97.19 187 VAL A N 1
ATOM 1373 C CA . VAL A 1 187 ? -12.857 -3.264 9.795 1.00 97.19 187 VAL A CA 1
ATOM 1374 C C . VAL A 1 187 ? -12.283 -4.308 10.749 1.00 97.19 187 VAL A C 1
ATOM 1376 O O . VAL A 1 187 ? -12.854 -4.532 11.819 1.00 97.19 187 VAL A O 1
ATOM 1379 N N . VAL A 1 188 ? -11.145 -4.925 10.419 1.00 97.38 188 VAL A N 1
ATOM 1380 C CA . VAL A 1 188 ? -10.521 -5.935 11.288 1.00 97.38 188 VAL A CA 1
ATOM 1381 C C . VAL A 1 188 ? -10.086 -5.328 12.618 1.00 97.38 188 VAL A C 1
ATOM 1383 O O . VAL A 1 188 ? -10.371 -5.912 13.667 1.00 97.38 188 VAL A O 1
ATOM 1386 N N . THR A 1 189 ? -9.491 -4.134 12.603 1.00 97.69 189 THR A N 1
ATOM 1387 C CA . THR A 1 189 ? -9.147 -3.390 13.825 1.00 97.69 189 THR A CA 1
ATOM 1388 C C . THR A 1 189 ? -10.381 -3.211 14.711 1.00 97.69 189 THR A C 1
ATOM 1390 O O . THR A 1 189 ? -10.364 -3.565 15.893 1.00 97.69 189 THR A O 1
ATOM 1393 N N . ALA A 1 190 ? -11.495 -2.748 14.136 1.00 95.94 190 ALA A N 1
ATOM 1394 C CA . ALA A 1 190 ? -12.746 -2.550 14.861 1.00 95.94 190 ALA A CA 1
ATOM 1395 C C . ALA A 1 190 ? -13.357 -3.868 15.383 1.00 95.94 190 ALA A C 1
ATOM 1397 O O . ALA A 1 190 ? -13.883 -3.911 16.499 1.00 95.94 190 ALA A O 1
ATOM 1398 N N . VAL A 1 191 ? -13.275 -4.967 14.623 1.00 94.31 191 VAL A N 1
ATOM 1399 C CA . VAL A 1 191 ? -13.755 -6.293 15.059 1.00 94.31 191 VAL A CA 1
ATOM 1400 C C . VAL A 1 191 ? -12.930 -6.823 16.232 1.00 94.31 191 VAL A C 1
ATOM 1402 O O . VAL A 1 191 ? -13.501 -7.295 17.220 1.00 94.31 191 VAL A O 1
ATOM 1405 N N . VAL A 1 192 ? -11.599 -6.750 16.151 1.00 95.19 192 VAL A N 1
ATOM 1406 C CA . VAL A 1 192 ? -10.698 -7.250 17.200 1.00 95.19 192 VAL A CA 1
ATOM 1407 C C . VAL A 1 192 ? -10.828 -6.417 18.473 1.00 95.19 192 VAL A C 1
ATOM 1409 O O . VAL A 1 192 ? -10.844 -6.984 19.568 1.00 95.19 192 VAL A O 1
ATOM 1412 N N . ALA A 1 193 ? -11.011 -5.101 18.344 1.00 92.75 193 ALA A N 1
ATOM 1413 C CA . ALA A 1 193 ? -11.278 -4.215 19.471 1.00 92.75 193 ALA A CA 1
ATOM 1414 C C . ALA A 1 193 ? -12.514 -4.644 20.273 1.00 92.75 193 ALA A C 1
ATOM 1416 O O . ALA A 1 193 ? -12.450 -4.729 21.492 1.00 92.75 193 ALA A O 1
ATOM 1417 N N . ARG A 1 194 ? -13.608 -5.030 19.604 1.00 84.81 194 ARG A N 1
ATOM 1418 C CA . ARG A 1 194 ? -14.845 -5.485 20.271 1.00 84.81 194 ARG A CA 1
ATOM 1419 C C . ARG A 1 194 ? -14.708 -6.805 21.018 1.00 84.81 194 ARG A C 1
ATOM 1421 O O . ARG A 1 194 ? -15.449 -7.051 21.963 1.00 84.81 194 ARG A O 1
ATOM 1428 N N . ARG A 1 195 ? -13.807 -7.683 20.574 1.00 74.88 195 ARG A N 1
ATOM 1429 C CA . ARG A 1 195 ? -13.463 -8.917 21.302 1.00 74.88 195 ARG A CA 1
ATOM 1430 C C . ARG A 1 195 ? -12.590 -8.614 22.535 1.00 74.88 195 ARG A C 1
ATOM 1432 O O . ARG A 1 195 ? -12.273 -9.523 23.286 1.00 74.88 195 ARG A O 1
ATOM 1439 N N . GLY A 1 196 ? -12.160 -7.357 22.694 1.00 60.34 196 GLY A N 1
ATOM 1440 C CA . GLY A 1 196 ? -11.596 -6.707 23.886 1.00 60.34 196 GLY A CA 1
ATOM 1441 C C . GLY A 1 196 ? -12.516 -6.667 25.089 1.00 60.34 196 GLY A C 1
ATOM 1442 O O . GLY A 1 196 ? -12.094 -7.007 26.185 1.00 60.34 196 GLY A O 1
ATOM 1443 N N . ASP A 1 197 ? -13.757 -6.263 24.832 1.00 56.03 197 ASP A N 1
ATOM 1444 C CA . ASP A 1 197 ? -14.721 -5.823 25.843 1.00 56.03 197 ASP A CA 1
ATOM 1445 C C . ASP A 1 197 ? -15.688 -6.943 26.277 1.00 56.03 197 ASP A C 1
ATOM 1447 O O . ASP A 1 197 ? -16.802 -6.667 26.730 1.00 56.03 197 ASP A O 1
ATOM 1451 N N . ARG A 1 198 ? -15.314 -8.206 26.043 1.00 48.56 198 ARG A N 1
ATOM 1452 C CA . ARG A 1 198 ? -16.020 -9.391 26.551 1.00 48.56 198 ARG A CA 1
ATOM 1453 C C . ARG A 1 198 ? -15.273 -9.928 27.754 1.00 48.56 198 ARG A C 1
ATOM 1455 O O . ARG A 1 198 ? -15.977 -10.327 28.701 1.00 48.56 198 ARG A O 1
#

Mean predicted aligned error: 5.14 Å

Radius of gyration: 21.19 Å; Cα contacts (8 Å, |Δi|>4): 243; chains: 1; bounding box: 84×26×55 Å

pLDDT: mean 92.88, std 11.37, range [40.34, 98.62]

Nearest PDB structures (foldseek):
  8tzj-assembly1_D  TM=2.223E-01  e=5.608E+00  Vibrio cholerae

Foldseek 3Di:
DDDPPPPPPPLNVLLCVQLVLLLVLLLVCVCVLVPPQQDPQLLVLLQWDDFFKDFLSRHGADPVLVVDPVTDIDGSRVSNLVSLLVSLVSSLVSSLVSSCVSCVVVVHDFDPVLSCQLSVLSNVQSSVCSNLVVLQVVCVVVVCVVQLVPQFDDPDPPDDTHSDDPRHPSPVSSSVSSSVSSSVSSSSSSVVRVVVVD

Solvent-accessible surface area (backbone atoms only — not comparable to full-atom values): 10518 Å² total; per-residue (Å²): 135,85,81,78,80,82,71,72,49,71,66,59,54,52,42,53,52,47,21,48,53,38,26,53,51,41,56,70,44,40,60,49,28,67,66,67,69,37,53,69,68,32,73,68,36,10,54,40,64,57,75,57,47,12,32,87,88,62,50,75,50,50,74,65,45,69,72,35,90,88,46,68,64,42,35,26,30,58,52,5,50,52,26,15,45,52,43,16,50,53,33,33,50,50,46,50,51,51,48,52,51,55,36,47,75,71,72,46,81,75,51,69,70,12,52,52,53,16,42,50,46,42,27,54,52,45,26,51,43,48,40,42,57,62,48,53,52,53,39,41,77,72,70,38,47,66,50,51,73,64,38,47,37,67,89,50,94,93,53,76,67,36,60,58,50,90,82,8,38,47,33,55,53,48,54,52,49,52,50,54,45,39,40,51,20,20,41,49,20,37,54,48,32,58,70,66,82,113